Protein AF-A0A6S7L400-F1 (afdb_monomer_lite)

Structure (mmCIF, N/CA/C/O backbone):
data_AF-A0A6S7L400-F1
#
_entry.id   AF-A0A6S7L400-F1
#
loop_
_atom_site.group_PDB
_atom_site.id
_atom_site.type_symbol
_atom_site.label_atom_id
_atom_site.label_alt_id
_atom_site.label_comp_id
_atom_site.label_asym_id
_atom_site.label_entity_id
_atom_site.label_seq_id
_atom_site.pdbx_PDB_ins_code
_atom_site.Cartn_x
_atom_site.Cartn_y
_atom_site.Cartn_z
_atom_site.occupancy
_atom_site.B_iso_or_equiv
_atom_site.auth_seq_id
_atom_site.auth_comp_id
_atom_site.auth_asym_id
_atom_site.auth_atom_id
_atom_site.pdbx_PDB_model_num
ATOM 1 N N . MET A 1 1 ? -9.004 -0.271 1.580 1.00 72.56 1 MET A N 1
ATOM 2 C CA . MET A 1 1 ? -8.709 -1.435 2.448 1.00 72.56 1 MET A CA 1
ATOM 3 C C . MET A 1 1 ? -7.848 -2.482 1.757 1.00 72.56 1 MET A C 1
ATOM 5 O O . MET A 1 1 ? -6.752 -2.698 2.242 1.00 72.56 1 MET A O 1
ATOM 9 N N . VAL A 1 2 ? -8.253 -3.064 0.618 1.00 77.06 2 VAL A N 1
ATOM 10 C CA . VAL A 1 2 ? -7.437 -4.083 -0.091 1.00 77.06 2 VAL A CA 1
ATOM 11 C C . VAL A 1 2 ? -6.022 -3.586 -0.424 1.00 77.06 2 VAL A C 1
ATOM 13 O O . VAL A 1 2 ? -5.056 -4.255 -0.088 1.00 77.06 2 VAL A O 1
ATOM 16 N N . ARG A 1 3 ? -5.877 -2.371 -0.977 1.00 77.62 3 ARG A N 1
ATOM 17 C CA . ARG A 1 3 ? -4.554 -1.766 -1.253 1.00 77.62 3 ARG A CA 1
ATOM 18 C C . ARG A 1 3 ? -3.666 -1.650 -0.002 1.00 77.62 3 ARG A C 1
ATOM 20 O O . ARG A 1 3 ? -2.482 -1.949 -0.064 1.00 77.62 3 ARG A O 1
ATOM 27 N N . ILE A 1 4 ? -4.251 -1.268 1.136 1.00 79.31 4 ILE A N 1
ATOM 28 C CA . ILE A 1 4 ? -3.537 -1.148 2.421 1.00 79.31 4 ILE A CA 1
ATOM 29 C C . ILE A 1 4 ? -3.135 -2.533 2.935 1.00 79.31 4 ILE A C 1
ATOM 31 O O . ILE A 1 4 ? -2.018 -2.716 3.406 1.00 79.31 4 ILE A O 1
ATOM 35 N N . TRP A 1 5 ? -4.016 -3.527 2.802 1.00 84.69 5 TRP A N 1
ATOM 36 C CA . TRP A 1 5 ? -3.684 -4.901 3.158 1.00 84.69 5 TRP A CA 1
ATOM 37 C C . TRP A 1 5 ? -2.527 -5.453 2.317 1.00 84.69 5 TRP A C 1
ATOM 39 O O . TRP A 1 5 ? -1.600 -6.036 2.877 1.00 84.69 5 TRP A O 1
ATOM 49 N N . ILE A 1 6 ? -2.546 -5.230 0.999 1.00 80.94 6 ILE A N 1
ATOM 50 C CA . ILE A 1 6 ? -1.451 -5.616 0.097 1.00 80.94 6 ILE A CA 1
ATOM 51 C C . ILE A 1 6 ? -0.146 -4.947 0.540 1.00 80.94 6 ILE A C 1
ATOM 53 O O . ILE A 1 6 ? 0.878 -5.620 0.649 1.00 80.94 6 ILE A O 1
ATOM 57 N N . MET A 1 7 ? -0.186 -3.653 0.869 1.00 81.38 7 MET A N 1
ATOM 58 C CA . MET A 1 7 ? 0.972 -2.921 1.384 1.00 81.38 7 MET A CA 1
ATOM 59 C C . MET A 1 7 ? 1.506 -3.546 2.681 1.00 81.38 7 MET A C 1
ATOM 61 O O . MET A 1 7 ? 2.682 -3.885 2.759 1.00 81.38 7 MET A O 1
ATOM 65 N N . PHE A 1 8 ? 0.659 -3.769 3.687 1.00 84.38 8 PHE A N 1
ATOM 66 C CA . PHE A 1 8 ? 1.078 -4.383 4.953 1.00 84.38 8 PHE A CA 1
ATOM 67 C C . PHE A 1 8 ? 1.587 -5.812 4.789 1.00 84.38 8 PHE A C 1
ATOM 69 O O . PHE A 1 8 ? 2.529 -6.212 5.472 1.00 84.38 8 PHE A O 1
ATOM 76 N N . THR A 1 9 ? 1.013 -6.563 3.858 1.00 81.56 9 THR A N 1
ATOM 77 C CA . THR A 1 9 ? 1.471 -7.909 3.520 1.00 81.56 9 THR A CA 1
ATOM 78 C C . THR A 1 9 ? 2.852 -7.872 2.872 1.00 81.56 9 THR A C 1
ATOM 80 O O . THR A 1 9 ? 3.745 -8.591 3.323 1.00 81.56 9 THR A O 1
ATOM 83 N N . SER A 1 10 ? 3.059 -6.981 1.900 1.00 78.88 10 SER A N 1
ATOM 84 C CA . SER A 1 10 ? 4.339 -6.807 1.198 1.00 78.88 10 SER A CA 1
ATOM 85 C C . SER A 1 10 ? 5.444 -6.349 2.154 1.00 78.88 10 SER A C 1
ATOM 87 O O . SER A 1 10 ? 6.520 -6.941 2.211 1.00 78.88 10 SER A O 1
ATOM 89 N N . LEU A 1 11 ? 5.126 -5.388 3.027 1.00 79.00 11 LEU A N 1
ATOM 90 C CA . LEU A 1 11 ? 6.027 -4.890 4.069 1.00 79.00 11 LEU A CA 1
ATOM 91 C C . LEU A 1 11 ? 6.223 -5.879 5.236 1.00 79.00 11 LEU A C 1
ATOM 93 O O . LEU A 1 11 ? 6.998 -5.599 6.152 1.00 79.00 11 LEU A O 1
ATOM 97 N N . LYS A 1 12 ? 5.552 -7.041 5.225 1.00 79.06 12 LYS A N 1
ATOM 98 C CA . LYS A 1 12 ? 5.593 -8.071 6.281 1.00 79.06 12 LYS A CA 1
ATOM 99 C C . LYS A 1 12 ? 5.178 -7.531 7.668 1.00 79.06 12 LYS A C 1
ATOM 101 O O . LYS A 1 12 ? 5.708 -7.959 8.690 1.00 79.06 12 LYS A O 1
ATOM 106 N N . ARG A 1 13 ? 4.201 -6.616 7.718 1.00 80.62 13 ARG A N 1
ATOM 107 C CA . ARG A 1 13 ? 3.622 -6.038 8.947 1.00 80.62 13 ARG A CA 1
ATOM 108 C C . ARG A 1 13 ? 2.631 -7.013 9.600 1.00 80.62 13 ARG A C 1
ATOM 110 O O . ARG A 1 13 ? 1.429 -6.978 9.333 1.00 80.62 13 ARG A O 1
ATOM 117 N N . ARG A 1 14 ? 3.153 -7.910 10.440 1.00 75.88 14 ARG A N 1
ATOM 118 C CA . ARG A 1 14 ? 2.421 -9.058 11.015 1.00 75.88 14 ARG A CA 1
ATOM 119 C C . ARG A 1 14 ? 1.238 -8.681 11.910 1.00 75.88 14 ARG A C 1
ATOM 121 O O . ARG A 1 14 ? 0.233 -9.380 11.880 1.00 75.88 14 ARG A O 1
ATOM 128 N N . HIS A 1 15 ? 1.315 -7.569 12.638 1.00 73.44 15 HIS A N 1
ATOM 129 C CA . HIS A 1 15 ? 0.210 -7.134 13.504 1.00 73.44 15 HIS A CA 1
ATOM 130 C C . HIS A 1 15 ? -1.014 -6.652 12.707 1.00 73.44 15 HIS A C 1
ATOM 132 O O . HIS A 1 15 ? -2.146 -6.767 13.167 1.00 73.44 15 HIS A O 1
ATOM 138 N N . TYR A 1 16 ? -0.815 -6.176 11.473 1.00 78.50 16 TYR A N 1
ATOM 139 C CA . TYR A 1 16 ? -1.884 -5.554 10.687 1.00 78.50 16 TYR A CA 1
ATOM 140 C C . TYR A 1 16 ? -2.380 -6.407 9.515 1.00 78.50 16 TYR A C 1
ATOM 142 O O . TYR A 1 16 ? -3.505 -6.217 9.043 1.00 78.50 16 TYR A O 1
ATOM 150 N N . ASN A 1 17 ? -1.577 -7.357 9.025 1.00 76.62 17 ASN A N 1
ATOM 151 C CA . ASN A 1 17 ? -1.931 -8.143 7.842 1.00 76.62 17 ASN A CA 1
ATOM 152 C C . ASN A 1 17 ? -3.162 -9.049 8.069 1.00 76.62 17 ASN A C 1
ATOM 154 O O . ASN A 1 17 ? -3.978 -9.189 7.161 1.00 76.62 17 ASN A O 1
ATOM 158 N N . LYS A 1 18 ? -3.361 -9.594 9.277 1.00 84.88 18 LYS A N 1
ATOM 159 C CA . LYS A 1 18 ? -4.552 -10.387 9.639 1.00 84.88 18 LYS A CA 1
ATOM 160 C C . LYS A 1 18 ? -5.755 -9.488 9.935 1.00 84.88 18 LYS A C 1
ATOM 162 O O . LYS A 1 18 ? -6.839 -9.707 9.399 1.00 84.88 18 LYS A O 1
ATOM 167 N N . ALA A 1 19 ? -5.554 -8.438 10.737 1.00 81.62 19 ALA A N 1
ATOM 168 C CA . ALA A 1 19 ? -6.621 -7.541 11.183 1.00 81.62 19 ALA A CA 1
ATOM 169 C C . ALA A 1 19 ? -7.365 -6.883 10.009 1.00 81.62 19 ALA A C 1
ATOM 171 O O . ALA A 1 19 ? -8.597 -6.819 10.007 1.00 81.62 19 ALA A O 1
ATOM 172 N N . ILE A 1 20 ? -6.644 -6.451 8.965 1.00 83.75 20 ILE A N 1
ATOM 173 C CA . ILE A 1 20 ? -7.297 -5.870 7.786 1.00 83.75 20 ILE A CA 1
ATOM 174 C C . ILE A 1 20 ? -8.080 -6.921 6.989 1.00 83.75 20 ILE A C 1
ATOM 176 O O . ILE A 1 20 ? -9.157 -6.586 6.499 1.00 83.75 20 ILE A O 1
ATOM 180 N N . LEU A 1 21 ? -7.616 -8.172 6.875 1.00 85.31 21 LEU A N 1
ATOM 181 C CA . LEU A 1 21 ? -8.390 -9.227 6.199 1.00 85.31 21 LEU A CA 1
ATOM 182 C C . LEU A 1 21 ? -9.693 -9.522 6.924 1.00 85.31 21 LEU A C 1
ATOM 184 O O . LEU A 1 21 ? -10.745 -9.562 6.288 1.00 85.31 21 LEU A O 1
ATOM 188 N N . VAL A 1 22 ? -9.636 -9.664 8.249 1.00 85.94 22 VAL A N 1
ATOM 189 C CA . VAL A 1 22 ? -10.833 -9.848 9.077 1.00 85.94 22 VAL A CA 1
ATOM 190 C C . VAL A 1 22 ? -11.783 -8.669 8.877 1.00 85.94 22 VAL A C 1
ATOM 192 O O . VAL A 1 22 ? -12.961 -8.871 8.595 1.00 85.94 22 VAL A O 1
ATOM 195 N N . ARG A 1 23 ? -11.270 -7.432 8.898 1.00 84.06 23 ARG A N 1
ATOM 196 C CA . ARG A 1 23 ? -12.081 -6.233 8.651 1.00 84.06 23 ARG A CA 1
ATOM 197 C C . ARG A 1 23 ? -12.697 -6.211 7.251 1.00 84.06 23 ARG A C 1
ATOM 199 O O . ARG A 1 23 ? -13.863 -5.855 7.120 1.00 84.06 23 ARG A O 1
ATOM 206 N N . ILE A 1 24 ? -11.953 -6.580 6.208 1.00 85.62 24 ILE A N 1
ATOM 207 C CA . ILE A 1 24 ? -12.479 -6.680 4.837 1.00 85.62 24 ILE A CA 1
ATOM 208 C C . ILE A 1 24 ? -13.593 -7.731 4.778 1.00 85.62 24 ILE A C 1
ATOM 210 O O . ILE A 1 24 ? -14.652 -7.450 4.219 1.00 85.62 24 ILE A O 1
ATOM 214 N N . SER A 1 25 ? -13.382 -8.897 5.393 1.00 87.75 25 SER A N 1
ATOM 215 C CA . SER A 1 25 ? -14.374 -9.972 5.475 1.00 87.75 25 SER A CA 1
ATOM 216 C C . SER A 1 25 ? -15.655 -9.508 6.177 1.00 87.75 25 SER A C 1
ATOM 218 O O . SER A 1 25 ? -16.742 -9.618 5.610 1.00 87.75 25 SER A O 1
ATOM 220 N N . MET A 1 26 ? -15.534 -8.878 7.352 1.00 86.69 26 MET A N 1
ATOM 221 C CA . MET A 1 26 ? -16.669 -8.323 8.099 1.00 86.69 26 MET A CA 1
ATOM 222 C C . MET A 1 26 ? -17.419 -7.257 7.301 1.00 86.69 26 MET A C 1
ATOM 224 O O . MET A 1 26 ? -18.643 -7.290 7.233 1.00 86.69 26 MET A O 1
ATOM 228 N N . ILE A 1 27 ? -16.701 -6.337 6.649 1.00 86.00 27 ILE A N 1
ATOM 229 C CA . ILE A 1 27 ? -17.316 -5.303 5.810 1.00 86.00 27 ILE A CA 1
ATOM 230 C C . ILE A 1 27 ? -18.085 -5.933 4.643 1.00 86.00 27 ILE A C 1
ATOM 232 O O . ILE A 1 27 ? -19.206 -5.510 4.366 1.00 86.00 27 ILE A O 1
ATOM 236 N N . SER A 1 28 ? -17.522 -6.940 3.968 1.00 88.38 28 SER A N 1
ATOM 237 C CA . SER A 1 28 ? -18.222 -7.677 2.905 1.00 88.38 28 SER A CA 1
ATOM 238 C C . SER A 1 28 ? -19.465 -8.396 3.428 1.00 88.38 28 SER A C 1
ATOM 240 O O . SER A 1 28 ? -20.523 -8.341 2.798 1.00 88.38 28 SER A O 1
ATOM 242 N N . HIS A 1 29 ? -19.366 -9.029 4.596 1.00 89.50 29 HIS A N 1
ATOM 243 C CA . HIS A 1 29 ? -20.494 -9.681 5.247 1.00 89.50 29 HIS A CA 1
ATOM 244 C C . HIS A 1 29 ? -21.602 -8.676 5.586 1.00 89.50 29 HIS A C 1
ATOM 246 O O . HIS A 1 29 ? -22.748 -8.877 5.206 1.00 89.50 29 HIS A O 1
ATOM 252 N N . TRP A 1 30 ? -21.276 -7.541 6.205 1.00 90.06 30 TRP A N 1
ATOM 253 C CA . TRP A 1 30 ? -22.260 -6.497 6.498 1.00 90.06 30 TRP A CA 1
ATOM 254 C C . TRP A 1 30 ? -22.866 -5.896 5.241 1.00 90.06 30 TRP A C 1
ATOM 256 O O . TRP A 1 30 ? -24.070 -5.692 5.185 1.00 90.06 30 TRP A O 1
ATOM 266 N N . LYS A 1 31 ? -22.067 -5.661 4.200 1.00 90.44 31 LYS A N 1
ATOM 267 C CA . LYS A 1 31 ? -22.581 -5.138 2.934 1.00 90.44 31 LYS A CA 1
ATOM 268 C C . LYS A 1 31 ? -23.625 -6.067 2.302 1.00 90.44 31 LYS A C 1
ATOM 270 O O . LYS A 1 31 ? -24.544 -5.577 1.657 1.00 90.44 31 LYS A O 1
ATOM 275 N N . THR A 1 32 ? -23.471 -7.381 2.465 1.00 92.31 32 THR A N 1
ATOM 276 C CA . THR A 1 32 ? -24.356 -8.387 1.854 1.00 92.31 32 THR A CA 1
ATOM 277 C C . THR A 1 32 ? -25.534 -8.772 2.745 1.00 92.31 32 THR A C 1
ATOM 279 O O . THR A 1 32 ? -26.641 -8.909 2.242 1.00 92.31 32 THR A O 1
ATOM 282 N N . GLN A 1 33 ? -25.315 -8.918 4.052 1.00 93.19 33 GLN A N 1
ATOM 283 C CA . GLN A 1 33 ? -26.312 -9.423 5.003 1.00 93.19 33 GLN A CA 1
ATOM 284 C C . GLN A 1 33 ? -26.998 -8.314 5.817 1.00 93.19 33 GLN A C 1
ATOM 286 O O . GLN A 1 33 ? -28.112 -8.500 6.290 1.00 93.19 33 GLN A O 1
ATOM 291 N N . PHE A 1 34 ? -26.354 -7.152 5.980 1.00 91.88 34 PHE A N 1
ATOM 292 C CA . PHE A 1 34 ? -26.818 -6.046 6.833 1.00 91.88 34 PHE A CA 1
ATOM 293 C C . PHE A 1 34 ? -26.602 -4.668 6.166 1.00 91.88 34 PHE A C 1
ATOM 295 O O . PHE A 1 34 ? -25.867 -3.822 6.696 1.00 91.88 34 PHE A O 1
ATOM 302 N N . PRO A 1 35 ? -27.212 -4.414 4.992 1.00 91.19 35 PRO A N 1
ATOM 303 C CA . PRO A 1 35 ? -26.920 -3.234 4.174 1.00 91.19 35 PRO A CA 1
ATOM 304 C C . PRO A 1 35 ? -27.204 -1.904 4.890 1.00 91.19 35 PRO A C 1
ATOM 306 O O . PRO A 1 35 ? -26.468 -0.936 4.698 1.00 91.19 35 PRO A O 1
ATOM 309 N N . GLU A 1 36 ? -28.216 -1.854 5.759 1.00 89.12 36 GLU A N 1
ATOM 310 C CA . GLU A 1 36 ? -28.542 -0.668 6.563 1.00 89.12 36 GLU A CA 1
ATOM 311 C C . GLU A 1 36 ? -27.408 -0.304 7.530 1.00 89.12 36 GLU A C 1
ATOM 313 O O . GLU A 1 36 ? -26.937 0.835 7.545 1.00 89.12 36 GLU A O 1
ATOM 318 N N . MET A 1 37 ? -26.900 -1.287 8.280 1.00 82.56 37 MET A N 1
ATOM 319 C CA . MET A 1 37 ? -25.768 -1.096 9.189 1.00 82.56 37 MET A CA 1
ATOM 320 C C . MET A 1 37 ? -24.497 -0.720 8.424 1.00 82.56 37 MET A C 1
ATOM 322 O O . MET A 1 37 ? -23.760 0.167 8.854 1.00 82.56 37 MET A O 1
ATOM 326 N N . TYR A 1 38 ? -24.245 -1.353 7.275 1.00 87.88 38 TYR A N 1
ATOM 327 C CA . TYR A 1 38 ? -23.115 -1.003 6.416 1.00 87.88 38 TYR A CA 1
ATOM 328 C C . TYR A 1 38 ? -23.175 0.462 5.959 1.00 87.88 38 TYR A C 1
ATOM 330 O O . TYR A 1 38 ? -22.171 1.171 6.048 1.00 87.88 38 TYR A O 1
ATOM 338 N N . ASN A 1 39 ? -24.342 0.933 5.510 1.00 87.69 39 ASN A N 1
ATOM 339 C CA . ASN A 1 39 ? -24.526 2.317 5.076 1.00 87.69 39 ASN A CA 1
ATOM 340 C C . ASN A 1 39 ? -24.335 3.308 6.227 1.00 87.69 39 ASN A C 1
ATOM 342 O O . ASN A 1 39 ? -23.694 4.343 6.040 1.00 87.69 39 ASN A O 1
ATOM 346 N N . LEU A 1 40 ? -24.818 2.963 7.422 1.00 84.62 40 LEU A N 1
ATOM 347 C CA . LEU A 1 40 ? -24.623 3.771 8.618 1.00 84.62 40 LEU A CA 1
ATOM 348 C C . LEU A 1 40 ? -23.133 3.854 8.982 1.00 84.62 40 LEU A C 1
ATOM 350 O O . LEU A 1 40 ? -22.578 4.947 9.048 1.00 84.62 40 LEU A O 1
ATOM 354 N N . LEU A 1 41 ? -22.438 2.720 9.106 1.00 79.31 41 LEU A N 1
ATOM 355 C CA . LEU A 1 41 ? -20.997 2.697 9.386 1.00 79.31 41 LEU A CA 1
ATOM 356 C C . LEU A 1 41 ? -20.192 3.471 8.339 1.00 79.31 41 LEU A C 1
ATOM 358 O O . LEU A 1 41 ? -19.287 4.219 8.695 1.00 79.31 41 LEU A O 1
ATOM 362 N N . LYS A 1 42 ? -20.534 3.335 7.053 1.00 82.50 42 LYS A N 1
ATOM 363 C CA . LYS A 1 42 ? -19.888 4.074 5.962 1.00 82.50 42 LYS A CA 1
ATOM 364 C C . LYS A 1 42 ? -20.069 5.589 6.106 1.00 82.50 42 LYS A C 1
ATOM 366 O O . LYS A 1 42 ? -19.110 6.318 5.872 1.00 82.50 42 LYS A O 1
ATOM 371 N N . ALA A 1 43 ? -21.261 6.053 6.483 1.00 81.69 43 ALA A N 1
ATOM 372 C CA . ALA A 1 43 ? -21.549 7.477 6.662 1.00 81.69 43 ALA A CA 1
ATOM 373 C C . ALA A 1 43 ? -20.778 8.0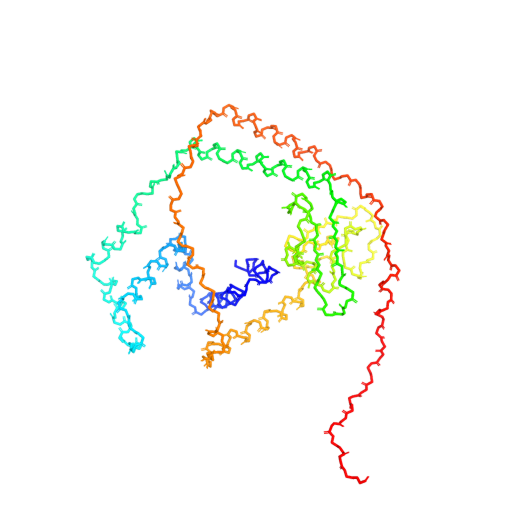91 7.843 1.00 81.69 43 ALA A C 1
ATOM 375 O O . ALA A 1 43 ? -20.378 9.251 7.782 1.00 81.69 43 ALA A O 1
ATOM 376 N N . TRP A 1 44 ? -20.527 7.304 8.891 1.00 74.94 44 TRP A N 1
ATOM 377 C CA . TRP A 1 44 ? -19.916 7.785 10.134 1.00 74.94 44 TRP A CA 1
ATOM 378 C C . TRP A 1 44 ? -18.432 7.426 10.295 1.00 74.94 44 TRP A C 1
ATOM 380 O O . TRP A 1 44 ? -17.808 7.855 11.263 1.00 74.94 44 TRP A O 1
ATOM 390 N N . ILE A 1 45 ? -17.829 6.697 9.346 1.00 68.50 45 ILE A N 1
ATOM 391 C CA . ILE A 1 45 ? -16.441 6.211 9.457 1.00 68.50 45 ILE A CA 1
ATOM 392 C C . ILE A 1 45 ? -15.407 7.340 9.576 1.00 68.50 45 ILE A C 1
ATOM 394 O O . ILE A 1 45 ? -14.357 7.141 10.172 1.00 68.50 45 ILE A O 1
ATOM 398 N N . ILE A 1 46 ? -15.716 8.529 9.044 1.00 58.69 46 ILE A N 1
ATOM 399 C CA . ILE A 1 46 ? -14.864 9.728 9.133 1.00 58.69 46 ILE A CA 1
ATOM 400 C C . ILE A 1 46 ? -14.748 10.237 10.577 1.00 58.69 46 ILE A C 1
ATOM 402 O O . ILE A 1 46 ? -13.743 10.848 10.923 1.00 58.69 46 ILE A O 1
ATOM 406 N N . LEU A 1 47 ? -15.744 9.967 11.427 1.00 57.25 47 LEU A N 1
ATOM 407 C CA . LEU A 1 47 ? -15.703 10.309 12.853 1.00 57.25 47 LEU A CA 1
ATOM 408 C C . LEU A 1 47 ? -14.994 9.244 13.703 1.00 57.25 47 LEU A C 1
ATOM 410 O O . LEU A 1 47 ? -14.860 9.420 14.908 1.00 57.25 47 LEU A O 1
ATOM 414 N N . SER A 1 48 ? -14.608 8.117 13.099 1.00 54.66 48 SER A N 1
ATOM 415 C CA . SER A 1 48 ? -13.884 7.027 13.755 1.00 54.66 48 SER A CA 1
ATOM 416 C C . SER A 1 48 ? -12.399 7.103 13.390 1.00 54.66 48 SER A C 1
ATOM 418 O O . SER A 1 48 ? -11.890 6.237 12.675 1.00 54.66 48 SER A O 1
ATOM 420 N N . ASP A 1 49 ? -11.708 8.160 13.821 1.00 57.88 49 ASP A N 1
ATOM 421 C CA . ASP A 1 49 ? -10.245 8.164 13.863 1.00 57.88 49 ASP A CA 1
ATOM 422 C C . ASP A 1 49 ? -9.732 7.273 15.008 1.00 57.88 49 ASP A C 1
ATOM 424 O O . ASP A 1 49 ? -10.487 6.787 15.855 1.00 57.88 49 ASP A O 1
ATOM 428 N N . GLU A 1 50 ? -8.432 6.983 14.987 1.00 58.06 50 GLU A N 1
ATOM 429 C CA . GLU A 1 50 ? -7.794 6.060 15.933 1.00 58.06 50 GLU A CA 1
ATOM 430 C C . GLU A 1 50 ? -7.938 6.548 17.379 1.00 58.06 50 GLU A C 1
ATOM 432 O O . GLU A 1 50 ? -8.155 5.752 18.288 1.00 58.06 50 GLU A O 1
ATOM 437 N N . HIS A 1 51 ? -7.940 7.868 17.576 1.00 62.03 51 HIS A N 1
ATOM 438 C CA . HIS A 1 51 ? -7.995 8.486 18.892 1.00 62.03 51 HIS A CA 1
ATOM 439 C C . HIS A 1 51 ? -9.343 8.263 19.618 1.00 62.03 51 HIS A C 1
ATOM 441 O O . HIS A 1 51 ? -9.328 7.759 20.744 1.00 62.03 51 HIS A O 1
ATOM 447 N N . PRO A 1 52 ? -10.525 8.489 19.001 1.00 60.03 52 PRO A N 1
ATOM 448 C CA . PRO A 1 52 ? -11.809 8.078 19.558 1.00 60.03 52 PRO A CA 1
ATOM 449 C C . PRO A 1 52 ? -11.929 6.608 19.911 1.00 60.03 52 PRO A C 1
ATOM 451 O O . PRO A 1 52 ? -12.500 6.265 20.950 1.00 60.03 52 PRO A O 1
ATOM 454 N N . VAL A 1 53 ? -11.398 5.741 19.050 1.00 63.38 53 VAL A N 1
ATOM 455 C CA . VAL A 1 53 ? -11.462 4.293 19.242 1.00 63.38 53 VAL A CA 1
ATOM 456 C C . VAL A 1 53 ? -10.565 3.869 20.402 1.00 63.38 53 VAL A C 1
ATOM 458 O O . VAL A 1 53 ? -11.049 3.171 21.293 1.00 63.38 53 VAL A O 1
ATOM 461 N N . GLU A 1 54 ? -9.314 4.333 20.461 1.00 64.44 54 GLU A N 1
ATOM 462 C CA . GLU A 1 54 ? -8.399 3.944 21.539 1.00 64.44 54 GLU A CA 1
ATOM 463 C C . GLU A 1 54 ? -8.790 4.519 22.896 1.00 64.44 54 GLU A C 1
ATOM 465 O O . GLU A 1 54 ? -8.798 3.814 23.905 1.00 64.44 54 GLU A O 1
ATOM 470 N N . SER A 1 55 ? -9.222 5.775 22.957 1.00 64.00 55 SER A N 1
ATOM 471 C CA . SER A 1 55 ? -9.727 6.309 24.221 1.00 64.00 55 SER A CA 1
ATOM 472 C C . SER A 1 55 ? -11.048 5.637 24.630 1.00 64.00 55 SER A C 1
ATOM 474 O O . SER A 1 55 ? -11.270 5.427 25.823 1.00 64.00 55 SER A O 1
ATOM 476 N N . THR A 1 56 ? -11.890 5.187 23.687 1.00 69.12 56 THR A N 1
ATOM 477 C CA . THR A 1 56 ? -13.046 4.325 24.009 1.00 69.12 56 THR A CA 1
ATOM 478 C C . THR A 1 56 ? -12.600 2.981 24.587 1.00 69.12 56 THR A C 1
ATOM 480 O O . THR A 1 56 ? -13.110 2.567 25.631 1.00 69.12 56 THR A O 1
ATOM 483 N N . HIS A 1 57 ? -11.633 2.313 23.955 1.00 72.44 57 HIS A N 1
ATOM 484 C CA . HIS A 1 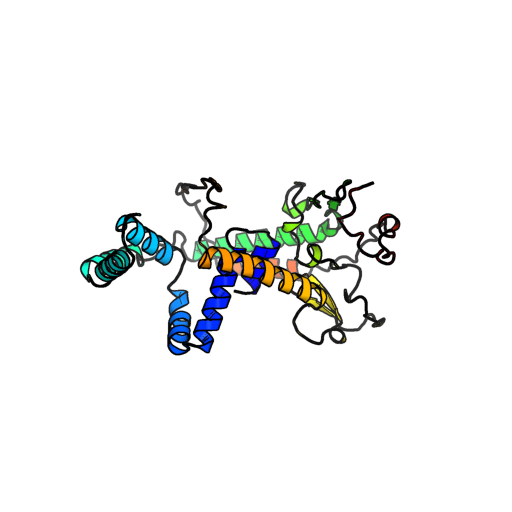57 ? -11.052 1.069 24.458 1.00 72.44 57 HIS A CA 1
ATOM 485 C C . HIS A 1 57 ? -10.442 1.254 25.849 1.00 72.44 57 HIS A C 1
ATOM 487 O O . HIS A 1 57 ? -10.689 0.432 26.725 1.00 72.44 57 HIS A O 1
ATOM 493 N N . SER A 1 58 ? -9.730 2.354 26.084 1.00 75.25 58 SER A N 1
ATOM 494 C CA . SER A 1 58 ? -9.120 2.700 27.370 1.00 75.25 58 SER A CA 1
ATOM 495 C C . SER A 1 58 ? -10.164 2.912 28.468 1.00 75.25 58 SER A C 1
ATOM 497 O O . SER A 1 58 ? -10.028 2.359 29.559 1.00 75.25 58 SER A O 1
ATOM 499 N N . ILE A 1 59 ? -11.255 3.635 28.182 1.00 73.50 59 ILE A N 1
ATOM 500 C CA . ILE A 1 59 ? -12.366 3.830 29.130 1.00 73.50 59 ILE A CA 1
ATOM 501 C C . ILE A 1 59 ? -13.032 2.495 29.476 1.00 73.50 59 ILE A C 1
ATOM 503 O O . ILE A 1 59 ? -13.342 2.246 30.644 1.00 73.50 59 ILE A O 1
ATOM 507 N N . ILE A 1 60 ? -13.259 1.638 28.475 1.00 79.69 60 ILE A N 1
ATOM 508 C CA . ILE A 1 60 ? -13.829 0.305 28.693 1.00 79.69 60 ILE A CA 1
ATOM 509 C C . ILE A 1 60 ? -12.863 -0.518 29.548 1.00 79.69 60 ILE A C 1
ATOM 511 O O . ILE A 1 60 ? -13.264 -1.000 30.604 1.00 79.69 60 ILE A O 1
ATOM 515 N N . ARG A 1 61 ? -11.586 -0.600 29.157 1.00 79.94 61 ARG A N 1
ATOM 516 C CA . ARG A 1 61 ? -10.548 -1.379 29.842 1.00 79.94 61 ARG A CA 1
ATOM 517 C C . ARG A 1 61 ? -10.394 -0.953 31.303 1.00 79.94 61 ARG A C 1
ATOM 519 O O . ARG A 1 61 ? -10.376 -1.817 32.169 1.00 79.94 61 ARG A O 1
ATOM 526 N N . ALA A 1 62 ? -10.407 0.350 31.591 1.00 80.12 62 ALA A N 1
ATOM 527 C CA . ALA A 1 62 ? -10.336 0.892 32.951 1.00 80.12 62 ALA A CA 1
ATOM 528 C C . ALA A 1 62 ? -11.540 0.517 33.840 1.00 80.12 62 ALA A C 1
ATOM 530 O O . ALA A 1 62 ? -11.435 0.532 35.065 1.00 80.12 62 ALA A O 1
ATOM 531 N N . GLN A 1 63 ? -12.696 0.195 33.249 1.00 79.69 63 GLN A N 1
ATOM 532 C CA . GLN A 1 63 ? -13.922 -0.156 33.984 1.00 79.69 63 GLN A CA 1
ATOM 533 C C . GLN A 1 63 ? -14.237 -1.659 33.961 1.00 79.69 63 GLN A C 1
ATOM 535 O O . GLN A 1 63 ? -15.157 -2.122 34.649 1.00 79.69 63 GLN A O 1
ATOM 540 N N . THR A 1 64 ? -13.463 -2.435 33.207 1.00 84.56 64 THR A N 1
ATOM 541 C CA . THR A 1 64 ? -13.603 -3.887 33.087 1.00 84.56 64 THR A CA 1
ATOM 542 C C . THR A 1 64 ? -12.459 -4.619 33.779 1.00 84.56 64 THR A C 1
ATOM 544 O O . THR A 1 64 ? -11.360 -4.095 33.917 1.00 84.56 64 THR A O 1
ATOM 547 N N . ARG A 1 65 ? -12.714 -5.840 34.240 1.00 83.62 65 ARG A N 1
ATOM 548 C CA . ARG A 1 65 ? -11.717 -6.734 34.838 1.00 83.62 65 ARG A CA 1
ATOM 549 C C . ARG A 1 65 ? -11.619 -7.999 34.001 1.00 83.62 65 ARG A C 1
ATOM 551 O O . ARG A 1 65 ? -12.605 -8.411 33.401 1.00 83.62 65 ARG A O 1
ATOM 558 N N . HIS A 1 66 ? -10.466 -8.664 34.038 1.00 81.06 66 HIS A N 1
ATOM 559 C CA . HIS A 1 66 ? -10.271 -9.945 33.346 1.00 81.06 66 HIS A CA 1
ATOM 560 C C . HIS A 1 66 ? -11.273 -11.035 33.766 1.00 81.06 66 HIS A C 1
ATOM 562 O O . HIS A 1 66 ? -11.514 -11.964 33.006 1.00 81.06 66 HIS A O 1
ATOM 568 N N . SER A 1 67 ? -11.872 -10.915 34.954 1.00 88.44 67 SER A N 1
ATOM 569 C CA . SER A 1 67 ? -12.889 -11.832 35.474 1.00 88.44 67 SER A CA 1
ATOM 570 C C . SER A 1 67 ? -14.333 -11.471 35.100 1.00 88.44 67 SER A C 1
ATOM 572 O O . SER A 1 67 ? -15.252 -12.179 35.510 1.00 88.44 67 SER A O 1
ATOM 574 N N . ASP A 1 68 ? -14.568 -10.377 34.367 1.00 86.38 68 ASP A N 1
ATOM 575 C CA . ASP A 1 68 ? -15.921 -9.993 33.964 1.00 86.38 68 ASP A CA 1
ATOM 576 C C . ASP A 1 68 ? -16.490 -10.975 32.929 1.00 86.38 68 ASP A C 1
ATOM 578 O O . ASP A 1 68 ? -15.879 -11.276 31.905 1.00 86.38 68 ASP A O 1
ATOM 582 N N . THR A 1 69 ? -17.720 -11.426 33.158 1.00 89.50 69 THR A N 1
ATOM 583 C CA . THR A 1 69 ? -18.479 -12.221 32.185 1.00 89.50 69 THR A CA 1
ATOM 584 C C . THR A 1 69 ? -18.963 -11.360 31.014 1.00 89.50 69 THR A C 1
ATOM 586 O O . THR A 1 69 ? -19.145 -10.146 31.143 1.00 89.50 69 THR A O 1
ATOM 589 N N . ALA A 1 70 ? -19.281 -11.984 29.875 1.00 81.69 70 ALA A N 1
ATOM 590 C CA . ALA A 1 70 ? -19.796 -11.279 28.695 1.00 81.69 70 ALA A CA 1
ATOM 591 C C . ALA A 1 70 ? -21.028 -10.398 28.996 1.00 81.69 70 ALA A C 1
ATOM 593 O O . ALA A 1 70 ? -21.114 -9.261 28.531 1.00 81.69 70 ALA A O 1
ATOM 594 N N . ALA A 1 71 ? -21.957 -10.875 29.832 1.00 86.69 71 ALA A N 1
ATOM 595 C CA . ALA A 1 71 ? -23.130 -10.100 30.240 1.00 86.69 71 ALA A CA 1
ATOM 596 C C . ALA A 1 71 ? -22.755 -8.871 31.091 1.00 86.69 71 ALA A C 1
ATOM 598 O O . ALA A 1 71 ? -23.327 -7.792 30.922 1.00 86.69 71 ALA A O 1
ATOM 599 N N . GLN A 1 72 ? -21.763 -9.010 31.977 1.00 86.75 72 GLN A N 1
ATOM 600 C CA . GLN A 1 72 ? -21.249 -7.900 32.783 1.00 86.75 72 GLN A CA 1
ATOM 601 C C . GLN A 1 72 ? -20.536 -6.860 31.916 1.00 86.75 72 GLN A C 1
ATOM 603 O O . GLN A 1 72 ? -20.779 -5.668 32.102 1.00 86.75 72 GLN A O 1
ATOM 608 N N . LEU A 1 73 ? -19.737 -7.287 30.932 1.00 85.12 73 LEU A N 1
ATOM 609 C CA . LEU A 1 73 ? -19.104 -6.391 29.958 1.00 85.12 73 LEU A CA 1
ATOM 610 C C . LEU A 1 73 ? -20.153 -5.573 29.194 1.00 85.12 73 LEU A C 1
ATOM 612 O O . LEU A 1 73 ? -20.078 -4.345 29.170 1.00 85.12 73 LEU A O 1
ATOM 616 N N . VAL A 1 74 ? -21.183 -6.231 28.648 1.00 82.44 74 VAL A N 1
ATOM 617 C CA . VAL A 1 74 ? -22.276 -5.558 27.923 1.00 82.44 74 VAL A CA 1
ATOM 618 C C . VAL A 1 74 ? -22.982 -4.529 28.809 1.00 82.44 74 VAL A C 1
ATOM 620 O O . VAL A 1 74 ? -23.229 -3.405 28.370 1.00 82.44 74 VAL A O 1
ATOM 623 N N . ASN A 1 75 ? -23.284 -4.875 30.062 1.00 85.56 75 ASN A N 1
ATOM 624 C CA . ASN A 1 75 ? -23.956 -3.959 30.984 1.00 85.56 75 ASN A CA 1
ATOM 625 C C . ASN A 1 75 ? -23.072 -2.767 31.375 1.00 85.56 75 ASN A C 1
ATOM 627 O O . ASN A 1 75 ? -23.557 -1.634 31.408 1.00 85.56 75 ASN A O 1
ATOM 631 N N . LYS A 1 76 ? -21.774 -2.989 31.609 1.00 85.50 76 LYS A N 1
ATOM 632 C CA . LYS A 1 76 ? -20.812 -1.918 31.905 1.00 85.50 76 LYS A CA 1
ATOM 633 C C . LYS A 1 76 ? -20.684 -0.950 30.735 1.00 85.50 76 LYS A C 1
ATOM 635 O O . LYS A 1 76 ? -20.853 0.252 30.938 1.00 85.50 76 LYS A O 1
ATOM 640 N N . VAL A 1 77 ? -20.504 -1.464 29.518 1.00 82.25 77 VAL A N 1
ATOM 641 C CA . VAL A 1 77 ? -20.451 -0.659 28.288 1.00 82.25 77 VAL A CA 1
ATOM 642 C C . VAL A 1 77 ? -21.737 0.153 28.120 1.00 82.25 77 VAL A C 1
ATOM 644 O O . VAL A 1 77 ? -21.678 1.375 27.991 1.00 82.25 77 VAL A O 1
ATOM 647 N N . LYS A 1 78 ? -22.913 -0.480 28.228 1.00 82.81 78 LYS A N 1
ATOM 648 C CA . LYS A 1 78 ? -24.201 0.233 28.173 1.00 82.81 78 LYS A CA 1
ATOM 649 C C . LYS A 1 78 ? -24.283 1.345 29.222 1.00 82.81 78 LYS A C 1
ATOM 651 O O . LYS A 1 78 ? -24.684 2.454 28.893 1.00 82.81 78 LYS A O 1
ATOM 656 N N . SER A 1 79 ? -23.852 1.099 30.460 1.00 80.56 79 SER A N 1
ATOM 657 C CA . SER A 1 79 ? -23.892 2.110 31.528 1.00 80.56 79 SER A CA 1
ATOM 658 C C . SER A 1 79 ? -23.006 3.335 31.250 1.00 80.56 79 SER A C 1
ATOM 660 O O . SER A 1 79 ? -23.366 4.455 31.621 1.00 80.56 79 SER A O 1
ATOM 662 N N . ILE A 1 80 ? -21.867 3.141 30.574 1.00 73.00 80 ILE A N 1
ATOM 663 C CA . ILE A 1 80 ? -20.947 4.217 30.180 1.00 73.00 80 ILE A CA 1
ATOM 664 C C . ILE A 1 80 ? -21.625 5.113 29.146 1.00 73.00 80 ILE A C 1
ATOM 666 O O . ILE A 1 80 ? -21.645 6.333 29.306 1.00 73.00 80 ILE A O 1
ATOM 670 N N . PHE A 1 81 ? -22.235 4.504 28.129 1.00 71.94 81 PHE A N 1
ATOM 671 C CA . PHE A 1 81 ? -22.804 5.230 26.998 1.00 71.94 81 PHE A CA 1
ATOM 672 C C . PHE A 1 81 ? -24.246 5.698 27.207 1.00 71.94 81 PHE A C 1
ATOM 674 O O . PHE A 1 81 ? -24.702 6.544 26.453 1.00 71.94 81 PHE A O 1
ATOM 681 N N . VAL A 1 82 ? -24.972 5.225 28.222 1.00 75.06 82 VAL A N 1
ATOM 682 C CA . VAL A 1 82 ? -26.332 5.712 28.539 1.00 75.06 82 VAL A CA 1
ATOM 683 C C . VAL A 1 82 ? -26.306 6.951 29.447 1.00 75.06 82 VAL A C 1
ATOM 685 O O . VAL A 1 82 ? -27.215 7.779 29.401 1.00 75.06 82 VAL A O 1
ATOM 688 N N . SER A 1 83 ? -25.260 7.134 30.258 1.00 72.88 83 SER A N 1
ATOM 689 C CA . SER A 1 83 ? -25.167 8.281 31.168 1.00 72.88 83 SER A CA 1
ATOM 690 C C . SER A 1 83 ? -24.838 9.579 30.419 1.00 72.88 83 SER A C 1
ATOM 692 O O . SER A 1 83 ? -23.730 9.745 29.912 1.00 72.88 83 SER A O 1
ATOM 694 N N . LYS A 1 84 ? -25.769 10.547 30.415 1.00 62.50 84 LYS A N 1
ATOM 695 C CA . LYS A 1 84 ? -25.564 11.887 29.821 1.00 62.50 84 LYS A CA 1
ATOM 696 C C . LYS A 1 84 ? -24.348 12.618 30.407 1.00 62.50 84 LYS A C 1
ATOM 698 O O . LYS A 1 84 ? -23.620 13.274 29.670 1.00 62.50 84 LYS A O 1
ATOM 703 N N . THR A 1 85 ? -24.091 12.469 31.707 1.00 66.00 85 THR A N 1
ATOM 704 C CA . THR A 1 85 ? -22.938 13.083 32.387 1.00 66.00 85 THR A CA 1
ATOM 705 C C . THR A 1 85 ? -21.617 12.446 31.949 1.00 66.00 85 THR A C 1
ATOM 707 O O . THR A 1 85 ? -20.653 13.157 31.672 1.00 66.00 85 THR A O 1
ATOM 710 N N . LYS A 1 86 ? -21.575 11.111 31.804 1.00 63.94 86 LYS A N 1
ATOM 711 C CA . LYS A 1 86 ? -20.399 10.413 31.256 1.00 63.94 86 LYS A CA 1
ATOM 712 C C . LYS A 1 86 ? -20.201 10.715 29.767 1.00 63.94 86 LYS A C 1
ATOM 714 O O . LYS A 1 86 ? -19.064 10.889 29.345 1.00 63.94 86 LYS A O 1
ATOM 719 N N . GLN A 1 87 ? -21.279 10.872 28.992 1.00 63.62 87 GLN A N 1
ATOM 720 C CA . GLN A 1 87 ? -21.212 11.318 27.596 1.00 63.62 87 GLN A CA 1
ATOM 721 C C . GLN A 1 87 ? -20.699 12.757 27.444 1.00 63.62 87 GLN A C 1
ATOM 723 O O . GLN A 1 87 ? -20.005 13.042 26.475 1.00 63.62 87 GLN A O 1
ATOM 728 N N . ALA A 1 88 ? -21.041 13.676 28.350 1.00 64.88 88 ALA A N 1
ATOM 729 C CA . ALA A 1 88 ? -20.519 15.043 28.306 1.00 64.88 88 ALA A CA 1
ATOM 730 C C . ALA A 1 88 ? -19.000 15.055 28.524 1.00 64.88 88 ALA A C 1
ATOM 732 O O . ALA A 1 88 ? -18.274 15.702 27.776 1.00 64.88 88 ALA A O 1
ATOM 733 N N . ASN A 1 89 ? -18.524 14.261 29.487 1.00 63.78 89 ASN A N 1
ATOM 734 C CA . ASN A 1 89 ? -17.099 14.080 29.749 1.00 63.78 89 ASN A CA 1
ATOM 735 C C . ASN A 1 89 ? -16.390 13.389 28.570 1.00 63.78 89 ASN A C 1
ATOM 737 O O . ASN A 1 89 ? -15.323 13.819 28.152 1.00 63.78 89 ASN A O 1
ATOM 741 N N . PHE A 1 90 ? -17.028 12.383 27.960 1.00 63.47 90 PHE A N 1
ATOM 742 C CA . PHE A 1 90 ? -16.598 11.796 26.689 1.00 63.47 90 PHE A CA 1
ATOM 743 C C . PHE A 1 90 ? -16.445 12.908 25.635 1.00 63.47 90 PHE A C 1
ATOM 745 O O . PHE A 1 90 ? -15.332 13.211 25.230 1.00 63.47 90 PHE A O 1
ATOM 752 N N . ARG A 1 91 ? -17.517 13.616 25.261 1.00 64.31 91 ARG A N 1
ATOM 753 C CA . ARG A 1 91 ? -17.479 14.678 24.236 1.00 64.31 91 ARG A CA 1
ATOM 754 C C . ARG A 1 91 ? -16.397 15.727 24.494 1.00 64.31 91 ARG A C 1
ATOM 756 O O . ARG A 1 91 ? -15.692 16.069 23.562 1.00 64.31 91 ARG A O 1
ATOM 763 N N . LEU A 1 92 ? -16.209 16.187 25.729 1.00 63.62 92 LEU A N 1
ATOM 764 C CA . LEU A 1 92 ? -15.153 17.155 26.054 1.00 63.62 92 LEU A CA 1
ATOM 765 C C . LEU A 1 92 ? -13.735 16.615 25.796 1.00 63.62 92 LEU A C 1
ATOM 767 O O . LEU A 1 92 ? -12.879 17.380 25.364 1.00 63.62 92 LEU A O 1
ATOM 771 N N . ASN A 1 93 ? -13.506 15.314 25.996 1.00 58.53 93 ASN A N 1
ATOM 772 C CA . ASN A 1 93 ? -12.232 14.659 25.685 1.00 58.53 93 ASN A CA 1
ATOM 773 C C . ASN A 1 93 ? -12.054 14.356 24.182 1.00 58.53 93 ASN A C 1
ATOM 775 O O . ASN A 1 93 ? -10.930 14.384 23.698 1.00 58.53 93 ASN A O 1
ATOM 779 N N . PHE A 1 94 ? -13.134 14.102 23.427 1.00 54.69 94 PHE A N 1
ATOM 780 C CA . PHE A 1 94 ? -13.063 13.746 21.991 1.00 54.69 94 PHE A CA 1
ATOM 781 C C . PHE A 1 94 ? -13.277 14.916 21.026 1.00 54.69 94 PHE A C 1
ATOM 783 O O . PHE A 1 94 ? -12.896 14.838 19.860 1.00 54.69 94 PHE A O 1
ATOM 790 N N . THR A 1 95 ? -13.900 16.000 21.481 1.00 58.66 95 THR A N 1
ATOM 791 C CA . THR A 1 95 ? -14.114 17.224 20.706 1.00 58.66 95 THR A CA 1
ATOM 792 C C . THR A 1 95 ? -13.533 18.457 21.402 1.00 58.66 95 THR A C 1
ATOM 794 O O . THR A 1 95 ? -14.219 19.488 21.433 1.00 58.66 95 THR A O 1
ATOM 797 N N . PRO A 1 96 ? -12.314 18.424 21.985 1.00 53.09 96 PRO A N 1
ATOM 798 C CA . PRO A 1 96 ? -11.678 19.683 22.324 1.00 53.09 96 PRO A CA 1
ATOM 799 C C . PRO A 1 96 ? -11.583 20.505 21.028 1.00 53.09 96 PRO A C 1
ATOM 801 O O . PRO A 1 96 ? -11.368 19.929 19.950 1.00 53.09 96 PRO A O 1
ATOM 804 N N . PRO A 1 97 ? -11.795 21.833 21.080 1.00 52.56 97 PRO A N 1
ATOM 805 C CA . PRO A 1 97 ? -11.526 22.677 19.929 1.00 52.56 97 PRO A CA 1
ATOM 806 C C . PRO A 1 97 ? -10.099 22.360 19.493 1.00 52.56 97 PRO A C 1
ATOM 808 O O . PRO A 1 97 ? -9.172 22.482 20.291 1.00 52.56 97 PRO A O 1
ATOM 811 N N . LYS A 1 98 ? -9.937 21.843 18.267 1.00 52.81 98 LYS A N 1
ATOM 812 C CA . LYS A 1 98 ? -8.626 21.487 17.727 1.00 52.81 98 LYS A CA 1
ATOM 813 C C . LYS A 1 98 ? -7.797 22.765 17.684 1.00 52.81 98 LYS A C 1
ATOM 815 O O . LYS A 1 98 ? -7.859 23.514 16.711 1.00 52.81 98 LYS A O 1
ATOM 820 N N . HIS A 1 99 ? -7.038 23.027 18.741 1.00 55.72 99 HIS A N 1
ATOM 821 C CA . HIS A 1 99 ? -5.951 23.982 18.716 1.00 55.72 99 HIS A CA 1
ATOM 822 C C . HIS A 1 99 ? -4.878 23.330 17.856 1.00 55.72 99 HIS A C 1
ATOM 824 O O . HIS A 1 99 ? -4.018 22.601 18.341 1.00 55.72 99 HIS A O 1
ATOM 830 N N . PHE A 1 100 ? -5.007 23.494 16.539 1.00 56.47 100 PHE A N 1
ATOM 831 C CA . PHE A 1 100 ? -3.944 23.118 15.627 1.00 56.47 100 PHE A CA 1
ATOM 832 C C . PHE A 1 100 ? -2.683 23.841 16.096 1.00 56.47 100 PHE A C 1
ATOM 834 O O . PHE A 1 100 ? -2.686 25.064 16.224 1.00 56.47 100 PHE A O 1
ATOM 841 N N . ALA A 1 101 ? -1.613 23.081 16.338 1.00 70.31 101 ALA A N 1
ATOM 842 C CA . ALA A 1 101 ? -0.316 23.622 16.746 1.00 70.31 101 ALA A CA 1
ATOM 843 C C . ALA A 1 101 ? 0.274 24.604 15.712 1.00 70.31 101 ALA A C 1
ATOM 845 O O . ALA A 1 101 ? 1.238 25.308 15.998 1.00 70.31 101 ALA A O 1
ATOM 846 N N . PHE A 1 102 ? -0.322 24.668 14.515 1.00 77.31 102 PHE A N 1
ATOM 847 C CA . PHE A 1 102 ? 0.107 25.494 13.400 1.00 77.31 102 PHE A CA 1
ATOM 848 C C . PHE A 1 102 ? -1.041 26.354 12.870 1.00 77.31 102 PHE A C 1
ATOM 850 O O . PHE A 1 102 ? -2.140 25.871 12.588 1.00 77.31 102 PHE A O 1
ATOM 857 N N . SER A 1 103 ? -0.748 27.632 12.654 1.00 82.50 103 SER A N 1
ATOM 858 C CA . SER A 1 103 ? -1.576 28.529 11.854 1.00 82.50 103 SER A CA 1
ATOM 859 C C . SER A 1 103 ? -1.651 28.065 10.394 1.00 82.50 103 SER A C 1
ATOM 861 O O . SER A 1 103 ? -0.811 27.308 9.902 1.00 82.50 103 SER A O 1
ATOM 863 N N . HIS A 1 104 ? -2.629 28.579 9.648 1.00 81.25 104 HIS A N 1
ATOM 864 C CA . HIS A 1 104 ? -2.764 28.281 8.221 1.00 81.25 104 HIS A CA 1
ATOM 865 C C . HIS A 1 104 ? -1.503 28.643 7.409 1.00 81.25 104 HIS A C 1
ATOM 867 O O . HIS A 1 104 ? -1.111 27.893 6.516 1.00 81.25 104 HIS A O 1
ATOM 873 N N . GLY A 1 105 ? -0.833 29.753 7.746 1.00 83.00 105 GLY A N 1
ATOM 874 C CA . GLY A 1 105 ? 0.425 30.162 7.111 1.00 83.00 105 GLY A CA 1
ATOM 875 C C . GLY A 1 105 ? 1.581 29.199 7.401 1.00 83.00 105 GLY A C 1
ATOM 876 O O . GLY A 1 105 ? 2.341 28.864 6.496 1.00 83.00 105 GLY A O 1
ATOM 877 N N . GLN A 1 106 ? 1.669 28.683 8.629 1.00 84.75 106 GLN A N 1
ATOM 878 C CA . GLN A 1 106 ? 2.662 27.668 9.003 1.00 84.75 106 GLN A CA 1
ATOM 879 C C . GLN A 1 106 ? 2.398 26.332 8.301 1.00 84.75 106 GLN A C 1
ATOM 881 O O . GLN A 1 106 ? 3.325 25.701 7.803 1.00 84.75 106 GLN A O 1
ATOM 886 N N . LEU A 1 107 ? 1.131 25.920 8.179 1.00 85.00 107 LEU A N 1
ATOM 887 C CA . LEU A 1 107 ? 0.765 24.724 7.415 1.00 85.00 107 LEU A CA 1
ATOM 888 C C . LEU A 1 107 ? 1.102 24.868 5.926 1.00 85.00 107 LEU A C 1
ATOM 890 O O . LEU A 1 107 ? 1.576 23.913 5.313 1.00 85.00 107 LEU A O 1
ATOM 894 N N . LYS A 1 108 ? 0.873 26.048 5.338 1.00 85.81 108 LYS A N 1
ATOM 895 C CA . LYS A 1 108 ? 1.294 26.360 3.964 1.00 85.81 108 LYS A CA 1
ATOM 896 C C . LYS A 1 108 ? 2.813 26.237 3.811 1.00 85.81 108 LYS A C 1
ATOM 898 O O . LYS A 1 108 ? 3.263 25.527 2.916 1.00 85.81 108 LYS A O 1
ATOM 903 N N . TYR A 1 109 ? 3.583 26.846 4.713 1.00 86.56 109 TYR A N 1
ATOM 904 C CA . TYR A 1 109 ? 5.044 26.753 4.714 1.00 86.56 109 TYR A CA 1
ATOM 905 C C . TYR A 1 109 ? 5.534 25.300 4.818 1.00 86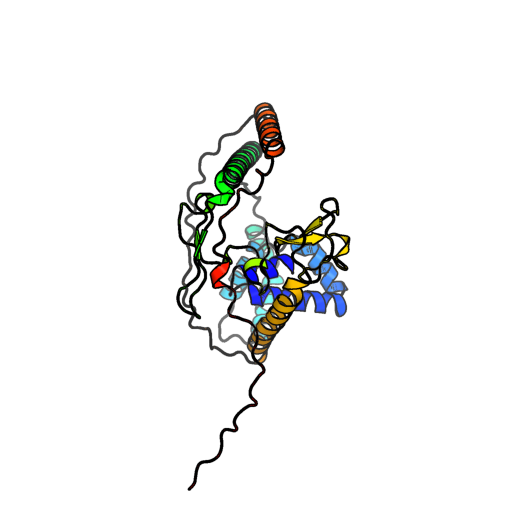.56 109 TYR A C 1
ATOM 907 O O . TYR A 1 109 ? 6.326 24.855 3.988 1.00 86.56 109 TYR A O 1
ATOM 915 N N . LEU A 1 110 ? 5.009 24.526 5.776 1.00 87.38 110 LEU A N 1
ATOM 916 C CA . LEU A 1 110 ? 5.374 23.117 5.956 1.00 87.38 110 LEU A CA 1
ATOM 917 C C . LEU A 1 110 ? 5.072 22.280 4.713 1.00 87.38 110 LEU A C 1
ATOM 919 O O . LEU A 1 110 ? 5.893 21.450 4.325 1.00 87.38 110 LEU A O 1
ATOM 923 N N . LYS A 1 111 ? 3.926 22.507 4.057 1.00 87.56 111 LYS A N 1
ATOM 924 C CA . LYS A 1 111 ? 3.584 21.819 2.803 1.00 87.56 111 LYS A CA 1
ATOM 925 C C . LYS A 1 111 ? 4.610 22.094 1.708 1.00 87.56 111 LYS A C 1
ATOM 927 O O . LYS A 1 111 ? 4.994 21.161 1.007 1.00 87.56 111 LYS A O 1
ATOM 932 N N . ILE A 1 112 ? 5.068 23.337 1.574 1.00 88.50 112 ILE A N 1
ATOM 933 C CA . ILE A 1 112 ? 6.058 23.720 0.558 1.00 88.50 112 ILE A CA 1
ATOM 934 C C . ILE A 1 112 ? 7.407 23.103 0.878 1.00 88.50 112 ILE A C 1
ATOM 936 O O . ILE A 1 112 ? 7.953 22.419 0.025 1.00 88.50 112 ILE A O 1
ATOM 940 N N . LYS A 1 113 ? 7.901 23.239 2.113 1.00 88.75 113 LYS A N 1
ATOM 941 C CA . LYS A 1 113 ? 9.178 22.629 2.509 1.00 88.75 113 LYS A CA 1
ATOM 942 C C . LYS A 1 113 ? 9.175 21.111 2.389 1.00 88.75 113 LYS A C 1
ATOM 944 O O . LYS A 1 113 ? 10.148 20.540 1.909 1.00 88.75 113 LYS A O 1
ATOM 949 N N . SER A 1 114 ? 8.060 20.463 2.720 1.00 89.88 114 SER A N 1
ATOM 950 C CA . SER A 1 114 ? 7.896 19.026 2.475 1.00 89.88 114 SER A CA 1
ATOM 951 C C . SER A 1 114 ? 7.934 18.704 0.979 1.00 89.88 114 SER A C 1
ATOM 953 O O . SER A 1 114 ? 8.570 17.737 0.578 1.00 89.88 114 SER A O 1
ATOM 955 N N . SER A 1 115 ? 7.286 19.521 0.144 1.00 88.56 115 SER A N 1
ATOM 956 C CA . SER A 1 115 ? 7.275 19.332 -1.312 1.00 88.56 115 SER A CA 1
ATOM 957 C C . SER A 1 115 ? 8.658 19.557 -1.931 1.00 88.56 115 SER A C 1
ATOM 959 O O . SER A 1 115 ? 9.068 18.773 -2.780 1.00 88.56 115 SER A O 1
ATOM 961 N N . GLU A 1 116 ? 9.402 20.570 -1.482 1.00 89.25 116 GLU A N 1
ATOM 962 C CA . GLU A 1 116 ? 10.778 20.855 -1.913 1.00 89.25 116 GLU A CA 1
ATOM 963 C C . GLU A 1 116 ? 11.728 19.715 -1.539 1.00 89.25 116 GLU A C 1
ATOM 965 O O . GLU A 1 116 ? 12.531 19.283 -2.369 1.00 89.25 116 GLU A O 1
ATOM 970 N N . PHE A 1 117 ? 11.611 19.209 -0.306 1.00 89.94 117 PHE A N 1
ATOM 971 C CA . PHE A 1 117 ? 12.368 18.052 0.160 1.00 89.94 117 PHE A CA 1
ATOM 972 C C . PHE A 1 117 ? 12.071 16.829 -0.711 1.00 89.94 117 PHE A C 1
ATOM 974 O O . PHE A 1 117 ? 12.987 16.267 -1.302 1.00 89.94 117 PHE A O 1
ATOM 981 N N . LEU A 1 118 ? 10.790 16.476 -0.877 1.00 89.06 118 LEU A N 1
ATOM 982 C CA . LEU A 1 118 ? 10.377 15.337 -1.700 1.00 89.06 118 LEU A CA 1
ATOM 983 C C . LEU A 1 118 ? 10.834 15.479 -3.155 1.00 89.06 118 LEU A C 1
ATOM 985 O O . LEU A 1 118 ? 11.325 14.513 -3.730 1.00 89.06 118 LEU A O 1
ATOM 989 N N . THR A 1 119 ? 10.703 16.671 -3.741 1.00 88.38 119 THR A N 1
ATOM 990 C CA . THR A 1 119 ? 11.139 16.941 -5.120 1.00 88.38 119 THR A CA 1
ATOM 991 C C . THR A 1 119 ? 12.640 16.713 -5.253 1.00 88.38 119 THR A C 1
ATOM 993 O O . THR A 1 119 ? 13.065 15.959 -6.120 1.00 88.38 119 THR A O 1
ATOM 996 N N . THR A 1 120 ? 13.438 17.286 -4.350 1.00 89.00 120 THR A N 1
ATOM 997 C CA . THR A 1 120 ? 14.900 17.121 -4.346 1.00 89.00 120 THR A CA 1
ATOM 998 C C . THR A 1 120 ? 15.304 15.657 -4.172 1.00 89.00 120 THR A C 1
ATOM 1000 O O . THR A 1 120 ? 16.108 15.153 -4.950 1.00 89.00 120 THR A O 1
ATOM 1003 N N . THR A 1 121 ? 14.692 14.936 -3.230 1.00 86.50 121 THR A N 1
ATOM 1004 C CA . THR A 1 121 ? 14.961 13.505 -3.034 1.00 86.50 121 THR A CA 1
ATOM 1005 C C . THR A 1 121 ? 14.626 12.685 -4.283 1.00 86.50 121 THR A C 1
ATOM 1007 O O . THR A 1 121 ? 15.397 11.810 -4.670 1.00 86.50 121 THR A O 1
ATOM 1010 N N . LEU A 1 122 ? 13.503 12.960 -4.954 1.00 86.31 122 LEU A N 1
ATOM 1011 C CA . LEU A 1 122 ? 13.133 12.260 -6.189 1.00 86.31 122 LEU A CA 1
ATOM 1012 C C . LEU A 1 122 ? 14.111 12.549 -7.335 1.00 86.31 122 LEU A C 1
ATOM 1014 O O . LEU A 1 122 ? 14.484 11.629 -8.062 1.00 86.31 122 LEU A O 1
ATOM 1018 N N . GLU A 1 123 ? 14.567 13.794 -7.479 1.00 86.56 123 GLU A N 1
ATOM 1019 C CA . GLU A 1 123 ? 15.593 14.155 -8.462 1.00 86.56 123 GLU A CA 1
ATOM 1020 C C . GLU A 1 123 ? 16.914 13.423 -8.211 1.00 86.56 123 GLU A C 1
ATOM 1022 O O . GLU A 1 123 ? 17.537 12.931 -9.151 1.00 86.56 123 GLU A O 1
ATOM 1027 N N . GLU A 1 124 ? 17.346 13.340 -6.952 1.00 85.00 124 GLU A N 1
ATOM 1028 C CA . GLU A 1 124 ? 18.554 12.611 -6.563 1.00 85.00 124 GLU A CA 1
ATOM 1029 C C . GLU A 1 124 ? 18.433 11.116 -6.867 1.00 85.00 124 GLU A C 1
ATOM 1031 O O . GLU A 1 124 ? 19.383 10.519 -7.380 1.00 85.00 124 GLU A O 1
ATOM 1036 N N . ILE A 1 125 ? 17.263 10.518 -6.624 1.00 84.25 125 ILE A N 1
ATOM 1037 C CA . ILE A 1 125 ? 16.985 9.121 -6.981 1.00 84.25 125 ILE A CA 1
ATOM 1038 C C . ILE A 1 125 ? 17.090 8.924 -8.497 1.00 84.25 125 ILE A C 1
ATOM 1040 O O . ILE A 1 125 ? 17.765 7.995 -8.937 1.00 84.25 125 ILE A O 1
ATOM 1044 N N . ILE A 1 126 ? 16.476 9.802 -9.299 1.00 81.88 126 ILE A N 1
ATOM 1045 C CA . ILE A 1 126 ? 16.481 9.696 -10.767 1.00 81.88 126 ILE A CA 1
ATOM 1046 C C . ILE A 1 126 ? 17.897 9.848 -11.334 1.00 81.88 126 ILE A C 1
ATOM 1048 O O . ILE A 1 126 ? 18.316 9.048 -12.166 1.00 81.88 126 ILE A O 1
ATOM 1052 N N . LYS A 1 127 ? 18.674 10.821 -10.847 1.00 82.50 127 LYS A N 1
ATOM 1053 C CA . LYS A 1 127 ? 20.061 11.042 -11.294 1.00 82.50 127 LYS A CA 1
ATOM 1054 C C . LYS A 1 127 ? 20.997 9.878 -10.956 1.00 82.50 127 LYS A C 1
ATOM 1056 O O . LYS A 1 127 ? 22.034 9.734 -11.593 1.00 82.50 127 LYS A O 1
ATOM 1061 N N . ASN A 1 128 ? 20.649 9.058 -9.963 1.00 79.75 128 ASN A N 1
ATOM 1062 C CA . ASN A 1 128 ? 21.497 7.985 -9.443 1.00 79.75 128 ASN A CA 1
ATOM 1063 C C . ASN A 1 128 ? 20.822 6.602 -9.512 1.00 79.75 128 ASN A C 1
ATOM 1065 O O . ASN A 1 128 ? 21.091 5.752 -8.660 1.00 79.75 128 ASN A O 1
ATOM 1069 N N . GLN A 1 129 ? 19.957 6.349 -10.501 1.00 71.38 129 GLN A N 1
ATOM 1070 C CA . GLN A 1 129 ? 19.194 5.092 -10.625 1.00 71.38 129 GLN A CA 1
ATOM 1071 C C . GLN A 1 129 ? 20.078 3.831 -10.579 1.00 71.38 129 GLN A C 1
ATOM 1073 O O . GLN A 1 129 ? 19.729 2.852 -9.920 1.00 71.38 129 GLN A O 1
ATOM 1078 N N . SER A 1 130 ? 21.275 3.884 -11.171 1.00 71.50 130 SER A N 1
ATOM 1079 C CA . SER A 1 130 ? 22.242 2.776 -11.202 1.00 71.50 130 SER A CA 1
ATOM 1080 C C . SER A 1 130 ? 22.941 2.487 -9.864 1.00 71.50 130 SER A C 1
ATOM 1082 O O . SER A 1 130 ? 23.662 1.500 -9.747 1.00 71.50 130 SER A O 1
ATOM 1084 N N . SER A 1 131 ? 22.737 3.318 -8.836 1.00 76.00 131 SER A N 1
ATOM 1085 C CA . SER A 1 131 ? 23.364 3.138 -7.518 1.00 76.00 131 SER A CA 1
ATOM 1086 C C . SER A 1 131 ? 22.667 2.089 -6.641 1.00 76.00 131 SER A C 1
ATOM 1088 O O . SER A 1 131 ? 23.212 1.672 -5.615 1.00 76.00 131 SER A O 1
ATOM 1090 N N . THR A 1 132 ? 21.473 1.632 -7.033 1.00 81.19 132 THR A N 1
ATOM 1091 C CA . THR A 1 132 ? 20.726 0.611 -6.291 1.00 81.19 132 THR A CA 1
ATOM 1092 C C . THR A 1 132 ? 21.272 -0.783 -6.584 1.00 81.19 132 THR A C 1
ATOM 1094 O O . THR A 1 132 ? 21.354 -1.197 -7.734 1.00 81.19 132 THR A O 1
ATOM 1097 N N . THR A 1 133 ? 21.619 -1.542 -5.540 1.00 83.31 133 THR A N 1
ATOM 1098 C CA . THR A 1 133 ? 22.167 -2.902 -5.690 1.00 83.31 133 THR A CA 1
ATOM 1099 C C . THR A 1 133 ? 21.337 -3.939 -4.943 1.00 83.31 133 THR A C 1
ATOM 1101 O O . THR A 1 133 ? 21.042 -3.779 -3.755 1.00 83.31 133 THR A O 1
ATOM 1104 N N . LEU A 1 134 ? 21.009 -5.040 -5.627 1.00 83.31 134 LEU A N 1
ATOM 1105 C CA . LEU A 1 134 ? 20.436 -6.241 -5.022 1.00 83.31 134 LEU A CA 1
ATOM 1106 C C . LEU A 1 134 ? 21.545 -7.223 -4.639 1.00 83.31 134 LEU A C 1
ATOM 1108 O O . LEU A 1 134 ? 22.362 -7.631 -5.461 1.00 83.31 134 LEU A O 1
ATOM 1112 N N . HIS A 1 135 ? 21.541 -7.640 -3.380 1.00 84.38 135 HIS A N 1
ATOM 1113 C CA . HIS A 1 135 ? 22.491 -8.587 -2.818 1.00 84.38 135 HIS A CA 1
ATOM 1114 C C . HIS A 1 135 ? 21.792 -9.917 -2.560 1.00 84.38 135 HIS A C 1
ATOM 1116 O O . HIS A 1 135 ? 21.030 -10.065 -1.596 1.00 84.38 135 HIS A O 1
ATOM 1122 N N . TYR A 1 136 ? 22.077 -10.893 -3.416 1.00 80.94 136 TYR A N 1
ATOM 1123 C CA . TYR A 1 136 ? 21.555 -12.244 -3.276 1.00 80.94 136 TYR A CA 1
ATOM 1124 C C . TYR A 1 136 ? 22.399 -13.052 -2.281 1.00 80.94 136 TYR A C 1
ATOM 1126 O O . TYR A 1 136 ? 23.629 -12.932 -2.246 1.00 80.94 136 TYR A O 1
ATOM 1134 N N . PRO A 1 137 ? 21.759 -13.864 -1.433 1.00 79.12 137 PRO A N 1
ATOM 1135 C CA . PRO A 1 137 ? 22.466 -14.708 -0.486 1.00 79.12 137 PRO A CA 1
ATOM 1136 C C . PRO A 1 137 ? 23.250 -15.818 -1.196 1.00 79.12 137 PRO A C 1
ATOM 1138 O O . PRO A 1 137 ? 22.793 -16.392 -2.175 1.00 79.12 137 PRO A O 1
ATOM 1141 N N . LYS A 1 138 ? 24.404 -16.198 -0.634 1.00 74.06 138 LYS A N 1
ATOM 1142 C CA . LYS A 1 138 ? 25.189 -17.358 -1.103 1.00 74.06 138 LYS A CA 1
ATOM 1143 C C . LYS A 1 138 ? 24.608 -18.718 -0.680 1.00 74.06 138 LYS A C 1
ATOM 1145 O O . LYS A 1 138 ? 25.099 -19.748 -1.118 1.00 74.06 138 LYS A O 1
ATOM 1150 N N . LYS A 1 139 ? 23.625 -18.732 0.227 1.00 73.56 139 LYS A N 1
ATOM 1151 C CA . LYS A 1 139 ? 22.957 -19.940 0.743 1.00 73.56 139 LYS A CA 1
ATOM 1152 C C . LYS A 1 139 ? 21.496 -19.931 0.292 1.00 73.56 139 LYS A C 1
ATOM 1154 O O . LYS A 1 139 ? 20.885 -18.866 0.362 1.00 73.56 139 LYS A O 1
ATOM 1159 N N . GLU A 1 140 ? 20.939 -21.096 -0.052 1.00 58.72 140 GLU A N 1
ATOM 1160 C CA . GLU A 1 140 ? 19.551 -21.259 -0.541 1.00 58.72 140 GLU A CA 1
ATOM 1161 C C . GLU A 1 140 ? 18.487 -20.600 0.355 1.00 58.72 140 GLU A C 1
ATOM 1163 O O . GLU A 1 140 ? 17.516 -20.054 -0.150 1.00 58.72 140 GLU A O 1
ATOM 1168 N N . ASN A 1 141 ? 18.699 -20.557 1.676 1.00 62.38 141 ASN A N 1
ATOM 1169 C CA . ASN A 1 141 ? 17.739 -19.984 2.635 1.00 62.38 141 ASN A CA 1
ATOM 1170 C C . ASN A 1 141 ? 18.050 -18.543 3.075 1.00 62.38 141 ASN A C 1
ATOM 1172 O O . ASN A 1 141 ? 17.464 -18.041 4.040 1.00 62.38 141 ASN A O 1
ATOM 1176 N N . GLY A 1 142 ? 19.028 -17.876 2.460 1.00 66.31 142 GLY A N 1
ATOM 1177 C CA . GLY A 1 142 ? 19.321 -16.494 2.823 1.00 66.31 142 GLY A CA 1
ATOM 1178 C C . GLY A 1 142 ? 18.242 -15.529 2.320 1.00 66.31 142 GLY A C 1
ATOM 1179 O O . GLY A 1 142 ? 17.447 -15.851 1.446 1.00 66.31 142 GLY A O 1
ATOM 1180 N N . LYS A 1 143 ? 18.204 -14.321 2.883 1.00 74.69 143 LYS A N 1
ATOM 1181 C CA . LYS A 1 143 ? 17.258 -13.273 2.466 1.00 74.69 143 LYS A CA 1
ATOM 1182 C C . LYS A 1 143 ? 17.957 -12.292 1.539 1.00 74.69 143 LYS A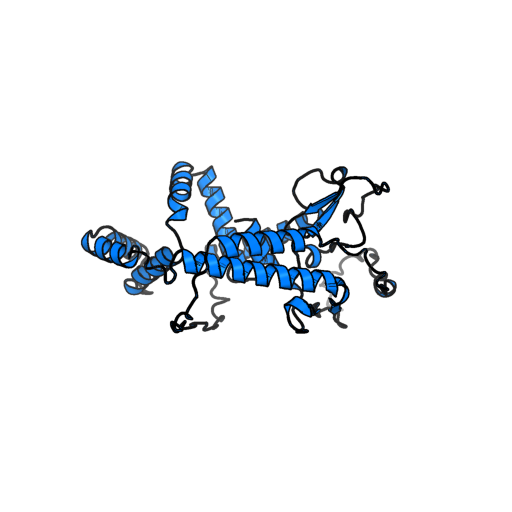 C 1
ATOM 1184 O O . LYS A 1 143 ? 19.089 -11.901 1.844 1.00 74.69 143 LYS A O 1
ATOM 1189 N N . VAL A 1 144 ? 17.285 -11.869 0.468 1.00 82.25 144 VAL A N 1
ATOM 1190 C CA . VAL A 1 144 ? 17.801 -10.811 -0.405 1.00 82.25 144 VAL A CA 1
ATOM 1191 C C . VAL A 1 144 ? 17.866 -9.510 0.391 1.00 82.25 144 VAL A C 1
ATOM 1193 O O . VAL A 1 144 ? 16.992 -9.191 1.211 1.00 82.25 144 VAL A O 1
ATOM 1196 N N . LYS A 1 145 ? 18.955 -8.774 0.189 1.00 87.00 145 LYS A N 1
ATOM 1197 C CA . LYS A 1 145 ? 19.139 -7.434 0.741 1.00 87.00 145 LYS A CA 1
ATOM 1198 C C . LYS A 1 145 ? 19.252 -6.433 -0.392 1.00 87.00 145 LYS A C 1
ATOM 1200 O O . LYS A 1 145 ? 19.732 -6.771 -1.468 1.00 87.00 145 LYS A O 1
ATOM 1205 N N . VAL A 1 146 ? 18.842 -5.204 -0.133 1.00 87.44 146 VAL A N 1
ATOM 1206 C CA . VAL A 1 146 ? 18.926 -4.111 -1.095 1.00 87.44 146 VAL A CA 1
ATOM 1207 C C . VAL A 1 146 ? 19.653 -2.931 -0.478 1.00 87.44 146 VAL A C 1
ATOM 1209 O O . VAL A 1 146 ? 19.444 -2.607 0.691 1.00 87.44 146 VAL A O 1
ATOM 1212 N N . THR A 1 147 ? 20.502 -2.295 -1.269 1.00 88.06 147 THR A N 1
ATOM 1213 C CA . THR A 1 147 ? 21.148 -1.034 -0.918 1.00 88.06 147 THR A CA 1
ATOM 1214 C C . THR A 1 147 ? 20.597 0.031 -1.854 1.00 88.06 147 THR A C 1
ATOM 1216 O O . THR A 1 147 ? 20.744 -0.102 -3.064 1.00 88.06 147 THR A O 1
ATOM 1219 N N . MET A 1 148 ? 19.946 1.058 -1.303 1.00 85.44 148 MET A N 1
ATOM 1220 C CA . MET A 1 148 ? 19.483 2.241 -2.043 1.00 85.44 148 MET A CA 1
ATOM 1221 C C . MET A 1 148 ? 20.143 3.477 -1.420 1.00 85.44 148 MET A C 1
ATOM 1223 O O . MET A 1 148 ? 19.614 4.020 -0.445 1.00 85.44 148 MET A O 1
ATOM 1227 N N . PRO A 1 149 ? 21.317 3.894 -1.923 1.00 82.81 149 PRO A N 1
ATOM 1228 C CA . PRO A 1 149 ? 22.134 4.942 -1.313 1.00 82.81 149 PRO A CA 1
ATOM 1229 C C . PRO A 1 149 ? 21.384 6.250 -1.059 1.00 82.81 149 PRO A C 1
ATOM 1231 O O . PRO A 1 149 ? 21.511 6.814 0.022 1.00 82.81 149 PRO A O 1
ATOM 1234 N N . GLN A 1 150 ? 20.549 6.669 -2.012 1.00 82.56 150 GLN A N 1
ATOM 1235 C CA . GLN A 1 150 ? 19.815 7.938 -1.951 1.00 82.56 150 GLN A CA 1
ATOM 1236 C C . GLN A 1 150 ? 18.629 7.917 -0.977 1.00 82.56 150 GLN A C 1
ATOM 1238 O O . GLN A 1 150 ? 18.223 8.953 -0.471 1.00 82.56 150 GLN A O 1
ATOM 1243 N N . LEU A 1 151 ? 18.071 6.736 -0.693 1.00 80.44 151 LEU A N 1
ATOM 1244 C CA . LEU A 1 151 ? 16.928 6.587 0.216 1.00 80.44 151 LEU A CA 1
ATOM 1245 C C . LEU A 1 151 ? 17.355 6.227 1.641 1.00 80.44 151 LEU A C 1
ATOM 1247 O O . LEU A 1 151 ? 16.674 6.586 2.598 1.00 80.44 151 LEU A O 1
ATOM 1251 N N . PHE A 1 152 ? 18.457 5.485 1.792 1.00 84.00 152 PHE A N 1
ATOM 1252 C CA . PHE A 1 152 ? 18.858 4.902 3.075 1.00 84.00 152 PHE A CA 1
ATOM 1253 C C . PHE A 1 152 ? 20.358 5.032 3.377 1.00 84.00 152 PHE A C 1
ATOM 1255 O O . PHE A 1 152 ? 20.878 4.232 4.151 1.00 84.00 152 PHE A O 1
ATOM 1262 N N . TRP A 1 153 ? 21.074 5.993 2.783 1.00 81.88 153 TRP A N 1
ATOM 1263 C CA . TRP A 1 153 ? 22.489 6.295 3.075 1.00 81.88 153 TRP A CA 1
ATOM 1264 C C . TRP A 1 153 ? 23.401 5.057 3.091 1.00 81.88 153 TRP A C 1
ATOM 1266 O O . TRP A 1 153 ? 24.125 4.801 4.050 1.00 81.88 153 TRP A O 1
ATOM 1276 N N . ASN A 1 154 ? 23.339 4.247 2.032 1.00 82.25 154 ASN A N 1
ATOM 1277 C CA . ASN A 1 154 ? 24.093 2.990 1.873 1.00 82.25 154 ASN A CA 1
ATOM 1278 C C . ASN A 1 154 ? 23.789 1.900 2.917 1.00 82.25 154 ASN A C 1
ATOM 1280 O O . ASN A 1 154 ? 24.487 0.886 2.984 1.00 82.25 154 ASN A O 1
ATOM 1284 N N . LYS A 1 155 ? 22.736 2.054 3.724 1.00 87.75 155 LYS A N 1
ATOM 1285 C CA . LYS A 1 155 ? 22.303 1.012 4.652 1.00 87.75 155 LYS A CA 1
ATOM 1286 C C . LYS A 1 155 ? 21.757 -0.182 3.875 1.00 87.75 155 LYS A C 1
ATOM 1288 O O . LYS A 1 155 ? 20.910 -0.041 2.994 1.00 87.75 155 LYS A O 1
ATOM 1293 N N . MET A 1 156 ? 22.200 -1.378 4.259 1.00 87.44 156 MET A N 1
ATOM 1294 C CA . MET A 1 156 ? 21.620 -2.617 3.751 1.00 87.44 156 MET A CA 1
ATOM 1295 C C . MET A 1 156 ? 20.226 -2.823 4.340 1.00 87.44 156 MET A C 1
ATOM 1297 O O . MET A 1 156 ? 20.064 -3.042 5.544 1.00 87.44 156 MET A O 1
ATOM 1301 N N . MET A 1 157 ? 19.228 -2.829 3.472 1.00 86.62 157 MET A N 1
ATOM 1302 C CA . MET A 1 157 ? 17.833 -3.034 3.823 1.00 86.62 157 MET A CA 1
ATOM 1303 C C . MET A 1 157 ? 17.371 -4.437 3.429 1.00 86.62 157 MET A C 1
ATOM 1305 O O . MET A 1 157 ? 17.967 -5.107 2.587 1.00 86.62 157 MET A O 1
ATOM 1309 N N . LYS A 1 158 ? 16.304 -4.916 4.068 1.00 85.56 158 LYS A N 1
ATOM 1310 C CA . LYS A 1 158 ? 15.634 -6.171 3.693 1.00 85.56 158 LYS A CA 1
ATOM 1311 C C . LYS A 1 158 ? 14.812 -5.945 2.416 1.00 85.56 158 LYS A C 1
ATOM 1313 O O . LYS A 1 158 ? 14.274 -4.863 2.243 1.00 85.56 158 LYS A O 1
ATOM 1318 N N . GLU A 1 159 ? 14.637 -6.966 1.577 1.00 80.56 159 GLU A N 1
ATOM 1319 C CA . GLU A 1 159 ? 13.842 -6.894 0.327 1.00 80.56 159 GLU A CA 1
ATOM 1320 C C . GLU A 1 159 ? 12.383 -6.423 0.504 1.00 80.56 159 GLU A C 1
ATOM 1322 O O . GLU A 1 159 ? 11.763 -5.963 -0.444 1.00 80.56 159 GLU A O 1
ATOM 1327 N N . ASN A 1 160 ? 11.810 -6.525 1.710 1.00 79.50 160 ASN A N 1
ATOM 1328 C CA . ASN A 1 160 ? 10.401 -6.211 1.967 1.00 79.50 160 ASN A CA 1
ATOM 1329 C C . ASN A 1 160 ? 10.079 -4.713 1.896 1.00 79.50 160 ASN A C 1
ATOM 1331 O O . ASN A 1 160 ? 8.935 -4.350 2.135 1.00 79.50 160 ASN A O 1
ATOM 1335 N N . ILE A 1 161 ? 11.065 -3.857 1.627 1.00 80.25 161 ILE A N 1
ATOM 1336 C CA . ILE A 1 161 ? 10.847 -2.441 1.313 1.00 80.25 161 ILE A CA 1
ATOM 1337 C C . ILE A 1 161 ? 10.597 -2.198 -0.182 1.00 80.25 161 ILE A C 1
ATOM 1339 O O . ILE A 1 161 ? 10.251 -1.084 -0.562 1.00 80.25 161 ILE A O 1
ATOM 1343 N N . LEU A 1 162 ? 10.814 -3.214 -1.022 1.00 80.25 162 LEU A N 1
ATOM 1344 C CA . LEU A 1 162 ? 10.641 -3.132 -2.466 1.00 80.25 162 LEU A CA 1
ATOM 1345 C C . LEU A 1 162 ? 9.173 -3.337 -2.868 1.00 80.25 162 LEU A C 1
ATOM 1347 O O . LEU A 1 162 ? 8.385 -3.888 -2.089 1.00 80.25 162 LEU A O 1
ATOM 1351 N N . PRO A 1 163 ? 8.798 -2.917 -4.092 1.00 78.62 163 PRO A N 1
ATOM 1352 C CA . PRO A 1 163 ? 7.512 -3.249 -4.684 1.00 78.62 163 PRO A CA 1
ATOM 1353 C C . PRO A 1 163 ? 7.175 -4.738 -4.629 1.00 78.62 163 PRO A C 1
ATOM 1355 O O . PRO A 1 163 ? 8.051 -5.602 -4.594 1.00 78.62 163 PRO A O 1
ATOM 1358 N N . MET A 1 164 ? 5.879 -5.044 -4.682 1.00 80.75 164 MET A N 1
ATOM 1359 C CA . MET A 1 164 ? 5.400 -6.422 -4.573 1.00 80.75 164 MET A CA 1
ATOM 1360 C C . MET A 1 164 ? 5.901 -7.330 -5.708 1.00 80.75 164 MET A C 1
ATOM 1362 O O . MET A 1 164 ? 6.005 -8.532 -5.480 1.00 80.75 164 MET A O 1
ATOM 1366 N N . SER A 1 165 ? 6.255 -6.802 -6.887 1.00 80.88 165 SER A N 1
ATOM 1367 C CA . SER A 1 165 ? 6.869 -7.608 -7.952 1.00 80.88 165 SER A CA 1
ATOM 1368 C C . SER A 1 165 ? 8.112 -8.355 -7.465 1.00 80.88 165 SER A C 1
ATOM 1370 O O . SER A 1 165 ? 8.262 -9.535 -7.767 1.00 80.88 165 SER A O 1
ATOM 1372 N N . PHE A 1 166 ? 8.942 -7.734 -6.622 1.00 77.25 166 PHE A N 1
ATOM 1373 C CA . PHE A 1 166 ? 10.143 -8.350 -6.041 1.00 77.25 166 PHE A CA 1
ATOM 1374 C C . PHE A 1 166 ? 9.844 -9.452 -5.015 1.00 77.25 166 PHE A C 1
ATOM 1376 O O . PHE A 1 166 ? 10.751 -10.170 -4.605 1.00 77.25 166 PHE A O 1
ATOM 1383 N N . LEU A 1 167 ? 8.586 -9.584 -4.590 1.00 70.94 167 LEU A N 1
ATOM 1384 C CA . LEU A 1 167 ? 8.104 -10.674 -3.740 1.00 70.94 167 LEU A CA 1
ATOM 1385 C C . LEU A 1 167 ? 7.389 -11.770 -4.540 1.00 70.94 167 LEU A C 1
ATOM 1387 O O . LEU A 1 167 ? 7.006 -12.781 -3.954 1.00 70.94 167 LEU A O 1
ATOM 1391 N N . SER A 1 168 ? 7.154 -11.552 -5.835 1.00 71.38 168 SER A N 1
ATOM 1392 C CA . SER A 1 168 ? 6.539 -12.536 -6.724 1.00 71.38 168 SER A CA 1
ATOM 1393 C C . SER A 1 168 ? 7.597 -13.416 -7.385 1.00 71.38 168 SER A C 1
ATOM 1395 O O . SER A 1 168 ? 8.750 -13.009 -7.527 1.00 71.38 168 SER A O 1
ATOM 1397 N N . ASP A 1 169 ? 7.188 -14.598 -7.842 1.00 72.25 169 ASP A N 1
ATOM 1398 C CA . ASP A 1 169 ? 8.072 -15.524 -8.561 1.00 72.25 169 ASP A CA 1
ATOM 1399 C C . ASP A 1 169 ? 8.568 -14.939 -9.897 1.00 72.25 169 ASP A C 1
ATOM 1401 O O . ASP A 1 169 ? 9.573 -15.380 -10.449 1.00 72.25 169 ASP A O 1
ATOM 1405 N N . THR A 1 170 ? 7.869 -13.926 -10.418 1.00 80.50 170 THR A N 1
ATOM 1406 C CA . THR A 1 170 ? 8.180 -13.247 -11.679 1.00 80.50 170 THR A CA 1
ATOM 1407 C C . THR A 1 170 ? 8.390 -11.756 -11.409 1.00 80.50 170 THR A C 1
ATOM 1409 O O . THR A 1 170 ? 7.438 -10.991 -11.514 1.00 80.50 170 THR A O 1
ATOM 1412 N N . PRO A 1 171 ? 9.583 -11.301 -10.993 1.00 80.12 171 PRO A N 1
ATOM 1413 C CA . PRO A 1 171 ? 9.822 -9.887 -10.711 1.00 80.12 171 PRO A CA 1
ATOM 1414 C C . PRO A 1 171 ? 9.687 -9.019 -11.966 1.00 80.12 171 PRO A C 1
ATOM 1416 O O . PRO A 1 171 ? 9.893 -9.494 -13.079 1.00 80.12 171 PRO A O 1
ATOM 1419 N N . SER A 1 172 ? 9.355 -7.744 -11.764 1.00 83.25 172 SER A N 1
ATOM 1420 C CA . SER A 1 172 ? 9.256 -6.753 -12.837 1.00 83.25 172 SER A CA 1
ATOM 1421 C C . SER A 1 172 ? 10.620 -6.544 -13.483 1.00 83.25 172 SER A C 1
ATOM 1423 O O . SER A 1 172 ? 11.632 -6.471 -12.777 1.00 83.25 172 SER A O 1
ATOM 1425 N N . ASN A 1 173 ? 10.647 -6.422 -14.803 1.00 79.94 173 ASN A N 1
ATOM 1426 C CA . ASN A 1 173 ? 11.862 -6.219 -15.571 1.00 79.94 173 ASN A CA 1
ATOM 1427 C C . ASN A 1 173 ? 11.845 -4.844 -16.241 1.00 79.94 173 ASN A C 1
ATOM 1429 O O . ASN A 1 173 ? 11.084 -4.580 -17.166 1.00 79.94 173 ASN A O 1
ATOM 1433 N N . GLU A 1 174 ? 12.749 -3.978 -15.789 1.00 75.50 174 GLU A N 1
ATOM 1434 C CA . GLU A 1 174 ? 12.892 -2.602 -16.276 1.00 75.50 174 GLU A CA 1
ATOM 1435 C C . GLU A 1 174 ? 13.330 -2.528 -17.749 1.00 75.50 174 GLU A C 1
ATOM 1437 O O . GLU A 1 174 ? 13.142 -1.503 -18.396 1.00 75.50 174 GLU A O 1
ATOM 1442 N N . ASN A 1 175 ? 13.868 -3.622 -18.299 1.00 78.31 175 ASN A N 1
ATOM 1443 C CA . ASN A 1 175 ? 14.304 -3.700 -19.695 1.00 78.31 175 ASN A CA 1
ATOM 1444 C C . ASN A 1 175 ? 13.190 -4.145 -20.654 1.00 78.31 175 ASN A C 1
ATOM 1446 O O . ASN A 1 175 ? 13.443 -4.298 -21.847 1.00 78.31 175 ASN A O 1
ATOM 1450 N N . THR A 1 176 ? 11.979 -4.409 -20.156 1.00 84.19 176 THR A N 1
ATOM 1451 C CA . THR A 1 176 ? 10.859 -4.883 -20.976 1.00 84.19 176 THR A CA 1
ATOM 1452 C C . THR A 1 176 ? 9.594 -4.076 -20.719 1.00 84.19 176 THR A C 1
ATOM 1454 O O . THR A 1 176 ? 9.248 -3.757 -19.583 1.00 84.19 176 THR A O 1
ATOM 1457 N N . LYS A 1 177 ? 8.850 -3.797 -21.791 1.00 88.19 177 LYS A N 1
ATOM 1458 C CA . LYS A 1 177 ? 7.545 -3.114 -21.732 1.00 88.19 177 LYS A CA 1
ATOM 1459 C C . LYS A 1 177 ? 6.423 -4.008 -21.205 1.00 88.19 177 LYS A C 1
ATOM 1461 O O . LYS A 1 177 ? 5.384 -3.510 -20.777 1.00 88.19 177 LYS A O 1
ATOM 1466 N N . CYS A 1 178 ? 6.631 -5.324 -21.246 1.00 90.81 178 CYS A N 1
ATOM 1467 C CA . CYS A 1 178 ? 5.669 -6.310 -20.790 1.00 90.81 178 CYS A CA 1
ATOM 1468 C C . CYS A 1 178 ? 6.363 -7.438 -20.030 1.00 90.81 178 CYS A C 1
ATOM 1470 O O . CYS A 1 178 ? 7.176 -8.170 -20.590 1.00 90.81 178 CYS A O 1
ATOM 1472 N N . ASP A 1 179 ? 5.987 -7.601 -18.766 1.00 90.50 179 ASP A N 1
ATOM 1473 C CA . ASP A 1 179 ? 6.482 -8.656 -17.884 1.00 90.50 179 ASP A CA 1
ATOM 1474 C C . ASP A 1 179 ? 5.796 -10.011 -18.135 1.00 90.50 179 ASP A C 1
ATOM 1476 O O . ASP A 1 179 ? 6.183 -11.023 -17.549 1.00 90.50 179 ASP A O 1
ATOM 1480 N N . LEU A 1 180 ? 4.756 -10.061 -18.980 1.00 89.88 180 LEU A N 1
ATOM 1481 C CA . LEU A 1 180 ? 4.034 -11.297 -19.277 1.00 89.88 180 LEU A CA 1
ATOM 1482 C C . LEU A 1 180 ? 4.903 -12.227 -20.147 1.00 89.88 180 LEU A C 1
ATOM 1484 O O . LEU A 1 180 ? 5.148 -11.898 -21.308 1.00 89.88 180 LEU A O 1
ATOM 1488 N N . PRO A 1 181 ? 5.275 -13.437 -19.677 1.00 87.38 181 PRO A N 1
ATOM 1489 C CA . PRO A 1 181 ? 6.159 -14.328 -20.439 1.00 87.38 181 PRO A CA 1
ATOM 1490 C C . PRO A 1 181 ? 5.587 -14.789 -21.787 1.00 87.38 181 PRO A C 1
ATOM 1492 O O . PRO A 1 181 ? 6.331 -15.180 -22.679 1.00 87.38 181 PRO A O 1
ATOM 1495 N N . ALA A 1 182 ? 4.259 -14.770 -21.930 1.00 87.81 182 ALA A N 1
ATOM 1496 C CA . ALA A 1 182 ? 3.554 -15.148 -23.153 1.00 87.81 182 ALA A CA 1
ATOM 1497 C C . ALA A 1 182 ? 3.350 -13.978 -24.137 1.00 87.81 182 ALA A C 1
ATOM 1499 O O . ALA A 1 182 ? 2.703 -14.165 -25.169 1.00 87.81 182 ALA A O 1
ATOM 1500 N N . CYS A 1 183 ? 3.849 -12.779 -23.819 1.00 89.81 183 CYS A N 1
ATOM 1501 C CA . CYS A 1 183 ? 3.753 -11.618 -24.695 1.00 89.81 183 CYS A CA 1
ATOM 1502 C C . CYS A 1 183 ? 4.505 -11.866 -26.012 1.00 89.81 183 CYS A C 1
ATOM 1504 O O . CYS A 1 183 ? 5.641 -12.327 -26.005 1.00 89.81 183 CYS A O 1
ATOM 1506 N N . LYS A 1 184 ? 3.857 -11.547 -27.138 1.00 88.94 184 LYS A N 1
ATOM 1507 C CA . LYS A 1 184 ? 4.419 -11.647 -28.502 1.00 88.94 184 LYS A CA 1
ATOM 1508 C C . LYS A 1 184 ? 4.411 -10.308 -29.243 1.00 88.94 184 LYS A C 1
ATOM 1510 O O . LYS A 1 184 ? 4.447 -10.270 -30.467 1.00 88.94 184 LYS A O 1
ATOM 1515 N N . VAL A 1 185 ? 4.214 -9.226 -28.502 1.00 88.69 185 VAL A N 1
ATOM 1516 C CA . VAL A 1 185 ? 4.211 -7.879 -29.058 1.00 88.69 185 VAL A CA 1
ATOM 1517 C C . VAL A 1 185 ? 5.663 -7.465 -29.222 1.00 88.69 185 VAL A C 1
ATOM 1519 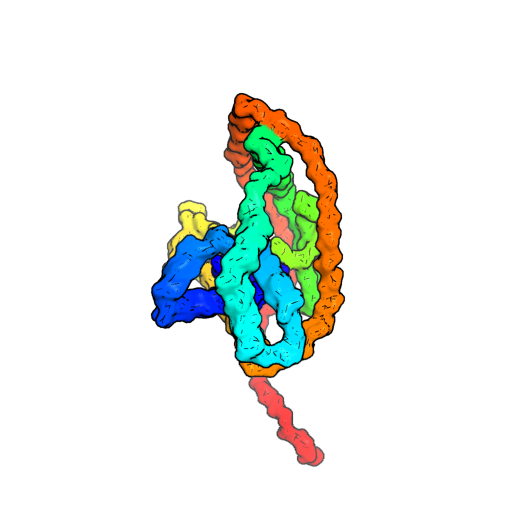O O . VAL A 1 185 ? 6.358 -7.280 -28.225 1.00 88.69 185 VAL A O 1
ATOM 1522 N N . ASP A 1 186 ? 6.078 -7.339 -30.477 1.00 82.50 186 ASP A N 1
ATOM 1523 C CA . ASP A 1 186 ? 7.413 -6.878 -30.860 1.00 82.50 186 ASP A CA 1
ATOM 1524 C C . ASP A 1 186 ? 7.397 -5.407 -31.333 1.00 82.50 186 ASP A C 1
ATOM 1526 O O . ASP A 1 186 ? 8.440 -4.860 -31.683 1.00 82.50 186 ASP A O 1
ATOM 1530 N N . ASP A 1 187 ? 6.223 -4.759 -31.370 1.00 83.31 187 ASP A N 1
ATOM 1531 C CA . ASP A 1 187 ? 6.095 -3.346 -31.745 1.00 83.31 187 ASP A CA 1
ATOM 1532 C C . ASP A 1 187 ? 6.461 -2.438 -30.571 1.00 83.31 187 ASP A C 1
ATOM 1534 O O . ASP A 1 187 ? 5.777 -2.386 -29.547 1.00 83.31 187 ASP A O 1
ATOM 1538 N N . ASP A 1 188 ? 7.533 -1.672 -30.748 1.00 77.38 188 ASP A N 1
ATOM 1539 C CA . ASP A 1 188 ? 7.985 -0.698 -29.768 1.00 77.38 188 ASP A CA 1
ATOM 1540 C C . ASP A 1 188 ? 7.020 0.483 -29.570 1.00 77.38 188 ASP A C 1
ATOM 1542 O O . ASP A 1 188 ? 7.138 1.194 -28.568 1.00 77.38 188 ASP A O 1
ATOM 1546 N N . ASN A 1 189 ? 6.072 0.700 -30.479 1.00 84.81 189 ASN A N 1
ATOM 1547 C CA . ASN A 1 189 ? 5.079 1.766 -30.370 1.00 84.81 189 ASN A CA 1
ATOM 1548 C C . ASN A 1 189 ? 3.791 1.326 -29.668 1.00 84.81 189 ASN A C 1
ATOM 1550 O O . ASN A 1 189 ? 2.913 2.163 -29.468 1.00 84.81 189 ASN A O 1
ATOM 1554 N N . GLU A 1 190 ? 3.654 0.047 -29.305 1.00 88.88 190 GLU A N 1
ATOM 1555 C CA . GLU A 1 190 ? 2.459 -0.430 -28.613 1.00 88.88 190 GLU A CA 1
ATOM 1556 C C . GLU A 1 190 ? 2.368 0.192 -27.216 1.00 88.88 190 GLU A C 1
ATOM 1558 O O . GLU A 1 190 ? 3.323 0.148 -26.436 1.00 88.88 190 GLU A O 1
ATOM 1563 N N . ASP A 1 191 ? 1.202 0.741 -26.875 1.00 90.44 191 ASP A N 1
ATOM 1564 C CA . ASP A 1 191 ? 1.002 1.372 -25.576 1.00 90.44 191 ASP A CA 1
ATOM 1565 C C . ASP A 1 191 ? 1.154 0.351 -24.438 1.00 90.44 191 ASP A C 1
ATOM 1567 O O . ASP A 1 191 ? 0.578 -0.745 -24.453 1.00 90.44 191 ASP A O 1
ATOM 1571 N N . TRP A 1 192 ? 1.862 0.744 -23.380 1.00 91.00 192 TRP A N 1
ATOM 1572 C CA . TRP A 1 192 ? 2.010 -0.058 -22.169 1.00 91.00 192 TRP A CA 1
ATOM 1573 C C . TRP A 1 192 ? 1.685 0.736 -20.909 1.00 91.00 192 TRP A C 1
ATOM 1575 O O . TRP A 1 192 ? 1.758 1.964 -20.861 1.00 91.00 192 TRP A O 1
ATOM 1585 N N . SER A 1 193 ? 1.354 0.002 -19.852 1.00 89.50 193 SER A N 1
ATOM 1586 C CA . SER A 1 193 ? 1.032 0.551 -18.541 1.00 89.50 193 SER A CA 1
ATOM 1587 C C . SER A 1 193 ? 1.816 -0.159 -17.447 1.00 89.50 193 SER A C 1
ATOM 1589 O O . SER A 1 193 ? 1.973 -1.379 -17.464 1.00 89.50 193 SER A O 1
ATOM 1591 N N . VAL A 1 194 ? 2.249 0.602 -16.440 1.00 88.62 194 VAL A N 1
ATOM 1592 C CA . VAL A 1 194 ? 2.825 0.059 -15.203 1.00 88.62 194 VAL A CA 1
ATOM 1593 C C . VAL A 1 194 ? 1.749 0.030 -14.124 1.00 88.62 194 VAL A C 1
ATOM 1595 O O . VAL A 1 194 ? 1.148 1.052 -13.779 1.00 88.62 194 VAL A O 1
ATOM 1598 N N . LEU A 1 195 ? 1.491 -1.147 -13.561 1.00 86.50 195 LEU A N 1
ATOM 1599 C CA . LEU A 1 195 ? 0.469 -1.316 -12.538 1.00 86.50 195 LEU A CA 1
ATOM 1600 C C . LEU A 1 195 ? 0.936 -0.800 -11.177 1.00 86.50 195 LEU A C 1
ATOM 1602 O O . LEU A 1 195 ? 1.855 -1.334 -10.550 1.00 86.50 195 LEU A O 1
ATOM 1606 N N . THR A 1 196 ? 0.211 0.188 -10.652 1.00 80.38 196 THR A N 1
ATOM 1607 C CA . THR A 1 196 ? 0.469 0.736 -9.313 1.00 80.38 196 THR A CA 1
ATOM 1608 C C . THR A 1 196 ? 0.393 -0.344 -8.221 1.00 80.38 196 THR A C 1
ATOM 1610 O O . THR A 1 196 ? -0.567 -1.111 -8.130 1.00 80.38 196 THR A O 1
ATOM 1613 N N . GLY A 1 197 ? 1.420 -0.407 -7.369 1.00 79.31 197 GLY A N 1
ATOM 1614 C CA . GLY A 1 197 ? 1.509 -1.320 -6.223 1.00 79.31 197 GLY A CA 1
ATOM 1615 C C . GLY A 1 197 ? 2.382 -2.554 -6.465 1.00 79.31 197 GLY A C 1
ATOM 1616 O O . GLY A 1 197 ? 3.254 -2.832 -5.644 1.00 79.31 197 GLY A O 1
ATOM 1617 N N . CYS A 1 198 ? 2.194 -3.261 -7.586 1.00 85.06 198 CYS A N 1
ATOM 1618 C CA . CYS A 1 198 ? 3.082 -4.369 -7.965 1.00 85.06 198 CYS A CA 1
ATOM 1619 C C . CYS A 1 198 ? 4.259 -3.931 -8.824 1.00 85.06 198 CYS A C 1
ATOM 1621 O O . CYS A 1 198 ? 5.305 -4.539 -8.681 1.00 85.06 198 CYS A O 1
ATOM 1623 N N . TRP A 1 199 ? 4.116 -2.853 -9.601 1.00 87.00 199 TRP A N 1
ATOM 1624 C CA . TRP A 1 199 ? 5.129 -2.341 -10.530 1.00 87.00 199 TRP A CA 1
ATOM 1625 C C . TRP A 1 199 ? 5.438 -3.263 -11.712 1.00 87.00 199 TRP A C 1
ATOM 1627 O O . TRP A 1 199 ? 6.425 -3.051 -12.406 1.00 87.00 199 TRP A O 1
ATOM 1637 N N . HIS A 1 200 ? 4.571 -4.237 -11.989 1.00 89.19 200 HIS A N 1
ATOM 1638 C CA . HIS A 1 200 ? 4.624 -4.955 -13.257 1.00 89.19 200 HIS A CA 1
ATOM 1639 C C . HIS A 1 200 ? 4.165 -4.070 -14.417 1.00 89.19 200 HIS A C 1
ATOM 1641 O O . HIS A 1 200 ? 3.181 -3.333 -14.277 1.00 89.19 200 HIS A O 1
ATOM 1647 N N . SER A 1 201 ? 4.868 -4.160 -15.541 1.00 91.12 201 SER A N 1
ATOM 1648 C CA . SER A 1 201 ? 4.534 -3.517 -16.809 1.00 91.12 201 SER A CA 1
ATOM 1649 C C . SER A 1 201 ? 3.833 -4.502 -17.743 1.00 91.12 201 SER A C 1
ATOM 1651 O O . SER A 1 201 ? 4.152 -5.692 -17.778 1.00 91.12 201 SER A O 1
ATOM 1653 N N . PHE A 1 202 ? 2.852 -4.019 -18.500 1.00 91.69 202 PHE A N 1
ATOM 1654 C CA . PHE A 1 202 ? 2.177 -4.804 -19.529 1.00 91.69 202 PHE A CA 1
ATOM 1655 C C . PHE A 1 202 ? 1.793 -3.912 -20.702 1.00 91.69 202 PHE A C 1
ATOM 1657 O O . PHE A 1 202 ? 1.334 -2.788 -20.486 1.00 91.69 202 PHE A O 1
ATOM 1664 N N . HIS A 1 203 ? 1.874 -4.438 -21.927 1.00 91.88 203 HIS A N 1
ATOM 1665 C CA . HIS A 1 203 ? 1.155 -3.832 -23.048 1.00 91.88 203 HIS A CA 1
ATOM 1666 C C . HIS A 1 203 ? -0.338 -3.790 -22.722 1.00 91.88 203 HIS A C 1
ATOM 1668 O O . HIS A 1 203 ? -0.882 -4.743 -22.152 1.00 91.88 203 HIS A O 1
ATOM 1674 N N . ASN A 1 204 ? -1.010 -2.709 -23.106 1.00 90.12 204 ASN A N 1
ATOM 1675 C CA . ASN A 1 204 ? -2.429 -2.525 -22.814 1.00 90.12 204 ASN A CA 1
ATOM 1676 C C . ASN A 1 204 ? -3.276 -3.647 -23.435 1.00 90.12 204 ASN A C 1
ATOM 1678 O O . ASN A 1 204 ? -4.217 -4.125 -22.806 1.00 90.12 204 ASN A O 1
ATOM 1682 N N . ILE A 1 205 ? -2.881 -4.142 -24.612 1.00 90.38 205 ILE A N 1
ATOM 1683 C CA . ILE A 1 205 ? -3.516 -5.286 -25.284 1.00 90.38 205 ILE A CA 1
ATOM 1684 C C . ILE A 1 205 ? -3.252 -6.639 -24.610 1.00 90.38 205 ILE A C 1
ATOM 1686 O O . ILE A 1 205 ? -4.001 -7.585 -24.828 1.00 90.38 205 ILE A O 1
ATOM 1690 N N . CYS A 1 206 ? -2.208 -6.759 -23.784 1.00 89.94 206 CYS A N 1
ATOM 1691 C CA . CYS A 1 206 ? -1.917 -7.982 -23.030 1.00 89.94 206 CYS A CA 1
ATOM 1692 C C . CYS A 1 206 ? -2.723 -8.079 -21.724 1.00 89.94 206 CYS A C 1
ATOM 1694 O O . CYS A 1 206 ? -2.569 -9.051 -20.983 1.00 89.94 206 CYS A O 1
ATOM 1696 N N . MET A 1 207 ? -3.544 -7.072 -21.414 1.00 87.19 207 MET A N 1
ATOM 1697 C CA . MET A 1 207 ? -4.250 -6.949 -20.146 1.00 87.19 207 MET A CA 1
ATOM 1698 C C . MET A 1 207 ? -5.762 -7.078 -20.320 1.00 87.19 207 MET A C 1
ATOM 1700 O O . MET A 1 207 ? -6.445 -6.132 -20.698 1.00 87.19 207 MET A O 1
ATOM 1704 N N . ASP A 1 208 ? -6.306 -8.226 -19.915 1.00 79.50 208 ASP A N 1
ATOM 1705 C CA . ASP A 1 208 ? -7.759 -8.470 -19.912 1.00 79.50 208 ASP A CA 1
ATOM 1706 C C . ASP A 1 208 ? -8.481 -7.835 -18.708 1.00 79.50 208 ASP A C 1
ATOM 1708 O O . ASP A 1 208 ? -9.710 -7.773 -18.644 1.00 79.50 208 ASP A O 1
ATOM 1712 N N . SER A 1 209 ? -7.735 -7.413 -17.684 1.00 78.00 209 SER A N 1
ATOM 1713 C CA . SER A 1 209 ? -8.295 -6.861 -16.449 1.00 78.00 209 SER A CA 1
ATOM 1714 C C . SER A 1 209 ? -7.343 -5.860 -15.809 1.00 78.00 209 SER A C 1
ATOM 1716 O O . SER A 1 209 ? -6.140 -5.939 -16.007 1.00 78.00 209 SER A O 1
ATOM 1718 N N . ALA A 1 210 ? -7.848 -4.986 -14.937 1.00 76.00 210 ALA A N 1
ATOM 1719 C CA . ALA A 1 210 ? -7.006 -4.069 -14.162 1.00 76.00 210 ALA A CA 1
ATOM 1720 C C . ALA A 1 210 ? -6.158 -4.756 -13.062 1.00 76.00 210 ALA A C 1
ATOM 1722 O O . ALA A 1 210 ? -5.467 -4.075 -12.302 1.00 76.00 210 ALA A O 1
ATOM 1723 N N . ALA A 1 211 ? -6.244 -6.083 -12.912 1.00 83.25 211 ALA A N 1
ATOM 1724 C CA . ALA A 1 211 ? -5.488 -6.844 -11.922 1.00 83.25 211 ALA A CA 1
ATOM 1725 C C . ALA A 1 211 ? -4.235 -7.469 -12.545 1.00 83.25 211 ALA A C 1
ATOM 1727 O O . ALA A 1 211 ? -4.291 -8.007 -13.646 1.00 83.25 211 ALA A O 1
ATOM 1728 N N . CYS A 1 212 ? -3.125 -7.457 -11.802 1.00 88.12 212 CYS A N 1
ATOM 1729 C CA . CYS A 1 212 ? -1.881 -8.077 -12.250 1.00 88.12 212 CYS A CA 1
ATOM 1730 C C . CYS A 1 212 ? -2.040 -9.607 -12.354 1.00 88.12 212 CYS A C 1
ATOM 1732 O O . CYS A 1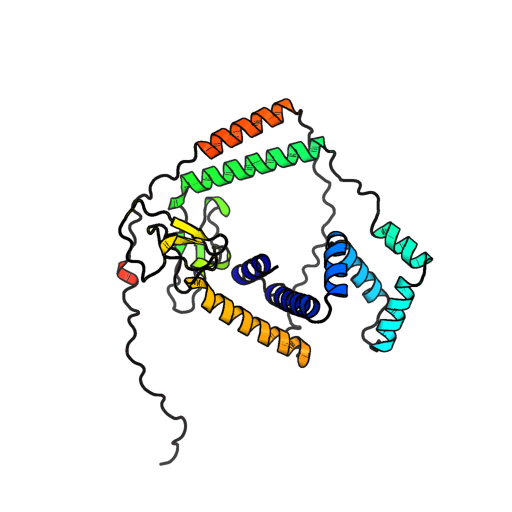 212 ? -2.285 -10.246 -11.319 1.00 88.12 212 CYS A O 1
ATOM 1734 N N . PRO A 1 213 ? -1.868 -10.215 -13.544 1.00 87.88 213 PRO A N 1
ATOM 1735 C CA . PRO A 1 213 ? -1.961 -11.664 -13.704 1.00 87.88 213 PRO A CA 1
ATOM 1736 C C . PRO A 1 213 ? -0.838 -12.398 -12.959 1.00 87.88 213 PRO A C 1
ATOM 1738 O O . PRO A 1 213 ? -1.083 -13.459 -12.392 1.00 87.88 213 PRO A O 1
ATOM 1741 N N . LEU A 1 214 ? 0.354 -11.796 -12.872 1.00 89.00 214 LEU A N 1
ATOM 1742 C CA . LEU A 1 214 ? 1.535 -12.391 -12.235 1.00 89.00 214 LEU A CA 1
ATOM 1743 C C . LEU A 1 214 ? 1.444 -12.401 -10.701 1.00 89.00 214 LEU A C 1
ATOM 1745 O O . LEU A 1 214 ? 1.940 -13.310 -10.046 1.00 89.00 214 LEU A O 1
ATOM 1749 N N . CYS A 1 215 ? 0.773 -11.414 -10.096 1.00 86.94 215 CYS A N 1
ATOM 1750 C CA . CYS A 1 215 ? 0.622 -11.359 -8.638 1.00 86.94 215 CYS A CA 1
ATOM 1751 C C . CYS A 1 215 ? -0.622 -12.083 -8.116 1.00 86.94 215 CYS A C 1
ATOM 1753 O O . CYS A 1 215 ? -0.721 -12.318 -6.911 1.00 86.94 215 CYS A O 1
ATOM 1755 N N . LYS A 1 216 ? -1.597 -12.398 -8.978 1.00 85.88 216 LYS A N 1
ATOM 1756 C CA . LYS A 1 216 ? -2.918 -12.895 -8.564 1.00 85.88 216 LYS A CA 1
ATOM 1757 C C . LYS A 1 216 ? -2.825 -14.158 -7.710 1.00 85.88 216 LYS A C 1
ATOM 1759 O O . LYS A 1 216 ? -3.451 -14.226 -6.654 1.00 85.88 216 LYS A O 1
ATOM 1764 N N . GLU A 1 217 ? -2.040 -15.136 -8.148 1.00 85.06 217 GLU A N 1
ATOM 1765 C CA . GLU A 1 217 ? -1.890 -16.408 -7.440 1.00 85.06 217 GLU A CA 1
ATOM 1766 C C . GLU A 1 217 ? -1.193 -16.231 -6.087 1.00 85.06 217 GLU A C 1
ATOM 1768 O O . GLU A 1 217 ? -1.720 -16.663 -5.060 1.00 85.06 217 GLU A O 1
ATOM 1773 N N . ALA A 1 218 ? -0.070 -15.507 -6.060 1.00 84.31 218 ALA A N 1
ATOM 1774 C CA . ALA A 1 218 ? 0.663 -15.213 -4.830 1.00 84.31 218 ALA A CA 1
ATOM 1775 C C . ALA A 1 218 ? -0.211 -14.475 -3.800 1.00 84.31 218 ALA A C 1
ATOM 1777 O O . ALA A 1 218 ? -0.211 -14.812 -2.613 1.00 84.31 218 ALA A O 1
ATOM 1778 N N . ILE A 1 219 ? -1.008 -13.501 -4.254 1.00 86.19 219 ILE A N 1
ATOM 1779 C CA . ILE A 1 219 ? -1.961 -12.781 -3.405 1.00 86.19 219 ILE A CA 1
ATOM 1780 C C . ILE A 1 219 ? -3.029 -13.733 -2.866 1.00 86.19 219 ILE A C 1
ATOM 1782 O O . ILE A 1 219 ? -3.270 -13.732 -1.660 1.00 86.19 219 ILE A O 1
ATOM 1786 N N . ASN A 1 220 ? -3.650 -14.549 -3.722 1.00 88.06 220 ASN A N 1
ATOM 1787 C CA . ASN A 1 220 ? -4.699 -15.485 -3.314 1.00 88.06 220 ASN A CA 1
ATOM 1788 C C . ASN A 1 220 ? -4.193 -16.469 -2.258 1.00 88.06 220 ASN A C 1
ATOM 1790 O O . ASN A 1 220 ? -4.815 -16.610 -1.205 1.00 88.06 220 ASN A O 1
ATOM 1794 N N . LYS A 1 221 ? -3.019 -17.064 -2.491 1.00 89.06 221 LYS A N 1
ATOM 1795 C CA . LYS A 1 221 ? -2.355 -17.946 -1.527 1.00 89.06 221 LYS A CA 1
ATOM 1796 C C . LYS A 1 221 ? -2.133 -17.242 -0.191 1.00 89.06 221 LYS A C 1
ATOM 1798 O O . LYS A 1 221 ? -2.348 -17.828 0.868 1.00 89.06 221 LYS A O 1
ATOM 1803 N N . LYS A 1 222 ? -1.748 -15.961 -0.218 1.00 88.06 222 LYS A N 1
ATOM 1804 C CA . LYS A 1 222 ? -1.509 -15.193 1.008 1.00 88.06 222 LYS A CA 1
ATOM 1805 C C . LYS A 1 222 ? -2.790 -14.814 1.750 1.00 88.06 222 LYS A C 1
ATOM 1807 O O . LYS A 1 222 ? -2.782 -14.789 2.981 1.00 88.06 222 LYS A O 1
ATOM 1812 N N . VAL A 1 223 ? -3.877 -14.536 1.026 1.00 90.56 223 VAL A N 1
ATOM 1813 C CA . VAL A 1 223 ? -5.215 -14.353 1.611 1.00 90.56 223 VAL A CA 1
ATOM 1814 C C . VAL A 1 223 ? -5.653 -15.631 2.318 1.00 90.56 223 VAL A C 1
ATOM 1816 O O . VAL A 1 223 ? -6.112 -15.554 3.453 1.00 90.56 223 VAL A O 1
ATOM 1819 N N . GLU A 1 224 ? -5.492 -16.788 1.676 1.00 91.62 224 GLU A N 1
ATOM 1820 C CA . GLU A 1 224 ? -5.875 -18.084 2.238 1.00 91.62 224 GLU A CA 1
ATOM 1821 C C . GLU A 1 224 ? -5.056 -18.426 3.489 1.00 91.62 224 GLU A C 1
ATOM 1823 O O . GLU A 1 224 ? -5.627 -18.713 4.539 1.00 91.62 224 GLU A O 1
ATOM 1828 N N . GLU A 1 225 ? -3.727 -18.304 3.416 1.00 91.12 225 GLU A N 1
ATOM 1829 C CA . GLU A 1 225 ? -2.819 -18.539 4.544 1.00 91.12 225 GLU A CA 1
ATOM 1830 C C . GLU A 1 225 ? -3.197 -17.672 5.756 1.00 91.12 225 GLU A C 1
ATOM 1832 O O . GLU A 1 225 ? -3.463 -18.181 6.845 1.00 91.12 225 GLU A O 1
ATOM 1837 N N . LEU A 1 226 ? -3.258 -16.348 5.574 1.00 90.25 226 LEU A N 1
ATOM 1838 C CA . LEU A 1 226 ? -3.551 -15.426 6.673 1.00 90.25 226 LEU A CA 1
ATOM 1839 C C . LEU A 1 226 ? -5.006 -15.524 7.143 1.00 90.25 226 LEU A C 1
ATOM 1841 O O . LEU A 1 226 ? -5.277 -15.311 8.326 1.00 90.25 226 LEU A O 1
ATOM 1845 N N . GLY A 1 227 ? -5.931 -15.845 6.239 1.00 89.81 227 GLY A N 1
ATOM 1846 C CA . GLY A 1 227 ? -7.340 -16.064 6.541 1.00 89.81 227 GLY A CA 1
ATOM 1847 C C . GLY A 1 227 ? -7.552 -17.291 7.421 1.00 89.81 227 GLY A C 1
ATOM 1848 O O . GLY A 1 227 ? -8.278 -17.200 8.409 1.00 89.81 227 GLY A O 1
ATOM 1849 N N . ASN A 1 228 ? -6.870 -18.399 7.124 1.00 88.75 228 ASN A N 1
ATOM 1850 C CA . ASN A 1 228 ? -6.910 -19.609 7.944 1.00 88.75 228 ASN A CA 1
ATOM 1851 C C . ASN A 1 228 ? -6.328 -19.356 9.335 1.00 88.75 228 ASN A C 1
ATOM 1853 O O . ASN A 1 228 ? -6.981 -19.667 10.326 1.00 88.75 228 ASN A O 1
ATOM 1857 N N . VAL A 1 229 ? -5.182 -18.678 9.424 1.00 87.50 229 VAL A N 1
ATOM 1858 C CA . VAL A 1 229 ? -4.589 -18.305 10.719 1.00 87.50 229 VAL A CA 1
ATOM 1859 C C . VAL A 1 229 ? -5.526 -17.403 11.531 1.00 87.50 229 VAL A C 1
ATOM 1861 O O . VAL A 1 229 ? -5.691 -17.593 12.734 1.00 87.50 229 VAL A O 1
ATOM 1864 N N . ALA A 1 230 ? -6.165 -16.417 10.895 1.00 86.44 230 ALA A N 1
ATOM 1865 C CA . ALA A 1 230 ? -7.129 -15.553 11.573 1.00 86.44 230 ALA A CA 1
ATOM 1866 C C . ALA A 1 230 ? -8.373 -16.332 12.030 1.00 86.44 230 ALA A C 1
ATOM 1868 O O . ALA A 1 230 ? -8.843 -16.140 13.150 1.00 86.44 230 ALA A O 1
ATOM 1869 N N . LYS A 1 231 ? -8.891 -17.231 11.187 1.00 86.69 231 LYS A N 1
ATOM 1870 C CA . LYS A 1 231 ? -10.022 -18.107 11.509 1.00 86.69 231 LYS A CA 1
ATOM 1871 C C . LYS A 1 231 ? -9.703 -19.001 12.706 1.00 86.69 231 LYS A C 1
ATOM 1873 O O . LYS A 1 231 ? -10.523 -19.093 13.613 1.00 86.69 231 LYS A O 1
ATOM 1878 N N . GLU A 1 232 ? -8.531 -19.627 12.728 1.00 86.88 232 GLU A N 1
ATOM 1879 C CA . GLU A 1 232 ? -8.096 -20.468 13.844 1.00 86.88 232 GLU A CA 1
ATOM 1880 C C . GLU A 1 232 ? -7.978 -19.671 15.145 1.00 86.88 232 GLU A C 1
ATOM 1882 O O . GLU A 1 232 ? -8.500 -20.102 16.173 1.00 86.88 232 GLU A O 1
ATOM 1887 N N . ALA A 1 233 ? -7.380 -18.477 15.091 1.00 83.25 233 ALA A N 1
ATOM 1888 C CA . ALA A 1 233 ? -7.275 -17.593 16.249 1.00 83.25 233 ALA A CA 1
ATOM 1889 C C . ALA A 1 233 ? -8.654 -17.186 16.805 1.00 83.25 233 ALA A C 1
ATOM 1891 O O . ALA A 1 233 ? -8.844 -17.172 18.019 1.00 83.25 233 ALA A O 1
ATOM 1892 N N . ILE A 1 234 ? -9.623 -16.893 15.930 1.00 81.25 234 ILE A N 1
ATOM 1893 C CA . ILE A 1 234 ? -10.985 -16.496 16.323 1.00 81.25 234 ILE A CA 1
ATOM 1894 C C . ILE A 1 234 ? -11.779 -17.676 16.899 1.00 81.25 234 ILE A C 1
ATOM 1896 O O . ILE A 1 234 ? -12.498 -17.500 17.880 1.00 81.25 234 ILE A O 1
ATOM 1900 N N . LEU A 1 235 ? -11.696 -18.859 16.281 1.00 82.00 235 LEU A N 1
ATOM 1901 C CA . LEU A 1 235 ? -12.541 -20.006 16.636 1.00 82.00 235 LEU A CA 1
ATOM 1902 C C . LEU A 1 235 ? -11.999 -20.828 17.805 1.00 82.00 235 LEU A C 1
ATOM 1904 O O . LEU A 1 235 ? -12.786 -21.346 18.592 1.00 82.00 235 LEU A O 1
ATOM 1908 N N . PHE A 1 236 ? -10.679 -20.977 17.896 1.00 79.75 236 PHE A N 1
ATOM 1909 C CA . PHE A 1 236 ? -10.052 -21.920 18.824 1.00 79.75 236 PHE A CA 1
ATOM 1910 C C . PHE A 1 236 ? -9.194 -21.246 19.888 1.00 79.75 236 PHE A C 1
ATOM 1912 O O . PHE A 1 236 ? -8.719 -21.937 20.781 1.00 79.75 236 PHE A O 1
ATOM 1919 N N . GLY A 1 237 ? -9.017 -19.919 19.820 1.00 64.62 237 GLY A N 1
ATOM 1920 C CA . GLY A 1 237 ? -8.407 -19.132 20.890 1.00 64.62 237 GLY A CA 1
ATOM 1921 C C . GLY A 1 237 ? -7.095 -19.720 21.408 1.00 64.62 237 GLY A C 1
ATOM 1922 O O . GLY A 1 237 ? -6.942 -19.875 22.615 1.00 64.62 237 GLY A O 1
ATOM 1923 N N . ASN A 1 238 ? -6.160 -20.088 20.526 1.00 51.78 238 ASN A N 1
ATOM 1924 C CA . ASN A 1 238 ? -4.867 -20.592 20.980 1.00 51.78 238 ASN A CA 1
ATOM 1925 C C . ASN A 1 238 ? -3.923 -19.442 21.352 1.00 51.78 238 ASN A C 1
ATOM 1927 O O . ASN A 1 238 ? -3.547 -18.608 20.529 1.00 51.78 238 ASN A O 1
ATOM 1931 N N . THR A 1 239 ? -3.503 -19.479 22.613 1.00 49.44 239 THR A N 1
ATOM 1932 C CA . THR A 1 239 ? -2.531 -18.652 23.344 1.00 49.44 239 THR A CA 1
ATOM 1933 C C . THR A 1 239 ? -1.074 -18.840 22.889 1.00 49.44 239 THR A C 1
ATOM 1935 O O . THR A 1 239 ? -0.149 -18.629 23.670 1.00 49.44 239 THR A O 1
ATOM 1938 N N . ALA A 1 240 ? -0.832 -19.246 21.639 1.00 42.81 240 ALA A N 1
ATOM 1939 C CA . ALA A 1 240 ? 0.504 -19.640 21.177 1.00 42.81 240 ALA A CA 1
ATOM 1940 C C . ALA A 1 240 ? 1.420 -18.472 20.750 1.00 42.81 240 ALA A C 1
ATOM 1942 O O . ALA A 1 240 ? 2.600 -18.705 20.520 1.00 42.81 240 ALA A O 1
ATOM 1943 N N . ASP A 1 241 ? 0.915 -17.234 20.703 1.00 43.19 241 ASP A N 1
ATOM 1944 C CA . ASP A 1 241 ? 1.686 -16.021 20.359 1.00 43.19 241 ASP A CA 1
ATOM 1945 C C . ASP A 1 241 ? 1.635 -14.957 21.482 1.00 43.19 241 ASP A C 1
ATOM 1947 O O . ASP A 1 241 ? 1.776 -13.764 21.239 1.00 43.19 241 ASP A O 1
ATOM 1951 N N . LEU A 1 242 ? 1.441 -15.357 22.749 1.00 41.59 242 LEU A N 1
ATOM 1952 C CA . LEU A 1 242 ? 1.568 -14.426 23.889 1.00 41.59 242 LEU A CA 1
ATOM 1953 C C . LEU A 1 242 ? 3.029 -14.145 24.298 1.00 41.59 242 LEU A C 1
ATOM 1955 O O . LEU A 1 242 ? 3.258 -13.468 25.295 1.00 41.59 242 LEU A O 1
ATOM 1959 N N . ASN A 1 243 ? 4.011 -14.633 23.533 1.00 36.41 243 ASN A N 1
ATOM 1960 C CA . ASN A 1 243 ? 5.431 -14.320 23.728 1.00 36.41 243 ASN A CA 1
ATOM 1961 C C . ASN A 1 243 ? 5.922 -13.130 22.881 1.00 36.41 243 ASN A C 1
ATOM 1963 O O . ASN A 1 243 ? 7.129 -12.957 22.745 1.00 36.41 243 ASN A O 1
ATOM 1967 N N . ASP A 1 244 ? 5.032 -12.288 22.354 1.00 40.78 244 ASP A N 1
ATOM 1968 C CA . ASP A 1 244 ? 5.425 -10.981 21.810 1.00 40.78 244 ASP A CA 1
ATOM 1969 C C . ASP A 1 244 ? 5.409 -9.944 22.942 1.00 40.78 244 ASP A C 1
ATOM 1971 O O . ASP A 1 244 ? 4.529 -9.090 23.048 1.00 40.78 244 ASP A O 1
ATOM 1975 N N . ALA A 1 245 ? 6.394 -10.055 23.834 1.00 37.44 245 ALA A N 1
ATOM 1976 C CA . ALA A 1 245 ? 6.774 -8.967 24.722 1.00 37.44 245 ALA A CA 1
ATOM 1977 C C . ALA A 1 245 ? 7.657 -7.976 23.948 1.00 37.44 245 ALA A C 1
ATOM 1979 O O . ALA A 1 245 ? 8.844 -7.858 24.230 1.00 37.44 245 ALA A O 1
ATOM 1980 N N . ASP A 1 246 ? 7.074 -7.273 22.979 1.00 38.62 246 ASP A N 1
ATOM 1981 C CA . ASP A 1 246 ? 7.655 -6.032 22.470 1.00 38.62 246 ASP A CA 1
ATOM 1982 C C . ASP A 1 246 ? 6.926 -4.880 23.171 1.00 38.62 246 ASP A C 1
ATOM 1984 O O . ASP A 1 246 ? 5.855 -4.429 22.764 1.00 38.62 246 ASP A O 1
ATOM 1988 N N . ASN A 1 247 ? 7.503 -4.456 24.300 1.00 36.59 247 ASN A N 1
ATOM 1989 C CA . ASN A 1 247 ? 7.215 -3.165 24.915 1.00 36.59 247 ASN A CA 1
ATOM 1990 C C . ASN A 1 247 ? 7.675 -2.071 23.944 1.00 36.59 247 ASN A C 1
ATOM 1992 O O . ASN A 1 247 ? 8.818 -1.626 24.007 1.00 36.59 247 ASN A O 1
ATOM 1996 N N . GLU A 1 248 ? 6.782 -1.627 23.070 1.00 39.31 248 GLU A N 1
ATOM 1997 C CA . GLU A 1 248 ? 6.866 -0.302 22.455 1.00 39.31 248 GLU A CA 1
ATOM 1998 C C . GLU A 1 248 ? 5.796 0.598 23.090 1.00 39.31 248 GLU A C 1
ATOM 2000 O O . GLU A 1 248 ? 4.955 1.182 22.413 1.00 39.31 248 GLU A O 1
ATOM 2005 N N . ASP A 1 249 ? 5.837 0.720 24.422 1.00 30.66 249 ASP A N 1
ATOM 2006 C CA . ASP A 1 249 ? 5.384 1.948 25.077 1.00 30.66 249 ASP A CA 1
ATOM 2007 C C . ASP A 1 249 ? 6.455 3.014 24.791 1.00 30.66 249 ASP A C 1
ATOM 2009 O O . ASP A 1 249 ? 7.285 3.348 25.638 1.00 30.66 249 ASP A O 1
ATOM 2013 N N . GLU A 1 250 ? 6.487 3.527 23.559 1.00 34.81 250 GLU A N 1
ATOM 2014 C CA . GLU A 1 250 ? 7.062 4.849 23.347 1.00 34.81 250 GLU A CA 1
ATOM 2015 C C . GLU A 1 250 ? 6.089 5.843 23.986 1.00 34.81 250 GLU A C 1
ATOM 2017 O O . GLU A 1 250 ? 5.101 6.268 23.383 1.00 34.81 250 GLU A O 1
ATOM 2022 N N . GLU A 1 251 ? 6.361 6.213 25.242 1.00 30.91 251 GLU A N 1
ATOM 2023 C CA . GLU A 1 251 ? 5.940 7.517 25.739 1.00 30.91 251 GLU A CA 1
ATOM 2024 C C . GLU A 1 251 ? 6.507 8.552 24.767 1.00 30.91 251 GLU A C 1
ATOM 2026 O O . GLU A 1 251 ? 7.679 8.928 24.828 1.00 30.91 251 GLU A O 1
ATOM 2031 N N . VAL A 1 252 ? 5.669 8.991 23.828 1.00 32.44 252 VAL A N 1
ATOM 2032 C CA . VAL A 1 252 ? 5.969 10.139 22.988 1.00 32.44 252 VAL A CA 1
ATOM 2033 C C . VAL A 1 252 ? 5.971 11.332 23.930 1.00 32.44 252 VAL A C 1
ATOM 2035 O O . VAL A 1 252 ? 4.932 11.937 24.206 1.00 32.44 252 VAL A O 1
ATOM 2038 N N . ALA A 1 253 ? 7.144 11.643 24.482 1.00 31.44 253 ALA A N 1
ATOM 2039 C CA . ALA A 1 253 ? 7.380 12.930 25.098 1.00 31.44 253 ALA A CA 1
ATOM 2040 C C . ALA A 1 253 ? 6.899 13.971 24.086 1.00 31.44 253 ALA A C 1
ATOM 2042 O O . ALA A 1 253 ? 7.292 13.933 22.918 1.00 31.44 253 ALA A O 1
ATOM 2043 N N . MET A 1 254 ? 5.996 14.854 24.511 1.00 37.69 254 MET A N 1
ATOM 2044 C CA . MET A 1 254 ? 5.612 16.022 23.728 1.00 37.69 254 MET A CA 1
ATOM 2045 C C . MET A 1 254 ? 6.871 16.875 23.553 1.00 37.69 254 MET A C 1
ATOM 2047 O O . MET A 1 254 ? 7.157 17.767 24.350 1.00 37.69 254 MET A O 1
ATOM 2051 N N . GLU A 1 255 ? 7.669 16.552 22.540 1.00 41.75 255 GLU A N 1
ATOM 2052 C CA . GLU A 1 255 ? 8.766 17.385 22.095 1.00 41.75 255 GLU A CA 1
ATOM 2053 C C . GLU A 1 255 ? 8.168 18.746 21.751 1.00 41.75 255 GLU A C 1
ATOM 2055 O O . GLU A 1 255 ? 7.140 18.849 21.069 1.00 41.75 255 GLU A O 1
ATOM 2060 N N . ASN A 1 256 ? 8.781 19.802 22.284 1.00 48.66 256 ASN A N 1
ATOM 2061 C CA . ASN A 1 256 ? 8.371 21.166 21.993 1.00 48.66 256 ASN A CA 1
ATOM 2062 C C . ASN A 1 256 ? 8.285 21.337 20.474 1.00 48.66 256 ASN A C 1
ATOM 2064 O O . ASN A 1 256 ? 9.280 21.148 19.774 1.00 48.66 256 ASN A O 1
ATOM 2068 N N . CYS A 1 257 ? 7.096 21.688 19.971 1.00 50.50 257 CYS A N 1
ATOM 2069 C CA . CYS A 1 257 ? 6.904 21.929 18.547 1.00 50.50 257 CYS A CA 1
ATOM 2070 C C . CYS A 1 257 ? 7.939 22.963 18.072 1.00 50.50 257 CYS A C 1
ATOM 2072 O O . CYS A 1 257 ? 8.000 24.057 18.645 1.00 50.50 257 CYS A O 1
ATOM 2074 N N . PRO A 1 258 ? 8.753 22.647 17.049 1.00 59.88 258 PRO A N 1
ATOM 2075 C CA . PRO A 1 258 ? 9.732 23.588 16.534 1.00 59.88 258 PRO A CA 1
ATOM 2076 C C . PRO A 1 258 ? 9.037 24.867 16.056 1.00 59.88 258 PRO A C 1
ATOM 2078 O O . PRO A 1 258 ? 7.902 24.839 15.575 1.00 59.88 258 PRO A O 1
ATOM 2081 N N . ILE A 1 259 ? 9.717 26.008 16.191 1.00 70.69 259 ILE A N 1
ATOM 2082 C CA . ILE A 1 259 ? 9.199 27.297 15.723 1.00 70.69 259 ILE A CA 1
ATOM 2083 C C . ILE A 1 259 ? 9.108 27.242 14.195 1.00 70.69 259 ILE A C 1
ATOM 2085 O O . ILE A 1 259 ? 10.123 27.270 13.500 1.00 70.69 259 ILE A O 1
ATOM 2089 N N . VAL A 1 260 ? 7.884 27.155 13.670 1.00 74.56 260 VAL A N 1
ATOM 2090 C CA . VAL A 1 260 ? 7.630 27.133 12.225 1.00 74.56 260 VAL A CA 1
ATOM 2091 C C . VAL A 1 260 ? 7.402 28.563 11.729 1.00 74.56 260 VAL A C 1
ATOM 2093 O O . VAL A 1 260 ? 6.502 29.238 12.243 1.00 74.56 260 VAL A O 1
ATOM 2096 N N . PRO A 1 261 ? 8.170 29.043 10.736 1.00 76.69 261 PRO A N 1
ATOM 2097 C CA . PRO A 1 261 ? 7.956 30.358 10.148 1.00 76.69 261 PRO A CA 1
ATOM 2098 C C . PRO A 1 261 ? 6.675 30.401 9.299 1.00 76.69 261 PRO A C 1
ATOM 2100 O O . PRO A 1 261 ? 6.104 29.381 8.911 1.00 76.69 261 PRO A O 1
ATOM 2103 N N . THR A 1 262 ? 6.208 31.613 9.012 1.00 76.12 262 THR A N 1
ATOM 2104 C CA . THR A 1 262 ? 5.130 31.854 8.042 1.00 76.12 262 THR A CA 1
ATOM 2105 C C . THR A 1 262 ? 5.732 32.345 6.730 1.00 76.12 262 THR A C 1
ATOM 2107 O O . THR A 1 262 ? 6.808 32.936 6.723 1.00 76.12 262 THR A O 1
ATOM 2110 N N . THR A 1 263 ? 5.050 32.083 5.618 1.00 71.25 263 THR A N 1
ATOM 2111 C CA . THR A 1 263 ? 5.489 32.472 4.270 1.00 71.25 263 THR A CA 1
ATOM 2112 C C . THR A 1 263 ? 4.351 33.222 3.581 1.00 71.25 263 THR A C 1
ATOM 2114 O O . THR A 1 263 ? 3.181 32.939 3.860 1.00 71.25 263 THR A O 1
ATOM 2117 N N . ASN A 1 264 ? 4.676 34.191 2.722 1.00 76.88 264 ASN A N 1
ATOM 2118 C CA . ASN A 1 264 ? 3.682 34.947 1.956 1.00 76.88 264 ASN A CA 1
ATOM 2119 C C . ASN A 1 264 ? 3.281 34.196 0.675 1.00 76.88 264 ASN A C 1
ATOM 2121 O O . ASN A 1 264 ? 4.046 33.382 0.169 1.00 76.88 264 ASN A O 1
ATOM 2125 N N . ASP A 1 265 ? 2.079 34.457 0.159 1.00 76.06 265 ASP A N 1
ATOM 2126 C CA . ASP A 1 265 ? 1.498 33.675 -0.943 1.00 76.06 265 ASP A CA 1
ATOM 2127 C C . ASP A 1 265 ? 2.275 33.801 -2.272 1.00 76.06 265 ASP A C 1
ATOM 2129 O O . ASP A 1 265 ? 2.281 32.856 -3.063 1.00 76.06 265 ASP A O 1
ATOM 2133 N N . ASP A 1 266 ? 3.001 34.902 -2.484 1.00 76.69 266 ASP A N 1
ATOM 2134 C CA . ASP A 1 266 ? 3.815 35.116 -3.688 1.00 76.69 266 ASP A CA 1
ATOM 2135 C C . ASP A 1 266 ? 5.030 34.177 -3.736 1.00 76.69 266 ASP A C 1
ATOM 2137 O O . ASP A 1 266 ? 5.248 33.509 -4.749 1.00 76.69 266 ASP A O 1
ATOM 2141 N N . GLN A 1 267 ? 5.758 34.025 -2.619 1.00 76.56 267 GLN A N 1
ATOM 2142 C CA . GLN A 1 267 ? 6.869 33.066 -2.521 1.00 76.56 267 GLN A CA 1
ATOM 2143 C C . GLN A 1 267 ? 6.386 31.623 -2.709 1.00 76.56 267 GLN A C 1
ATOM 2145 O O . GLN A 1 267 ? 7.087 30.807 -3.299 1.00 76.56 267 GLN A O 1
ATOM 2150 N N . ILE A 1 268 ? 5.167 31.300 -2.254 1.00 79.38 268 ILE A N 1
ATOM 2151 C CA . ILE A 1 268 ? 4.569 29.974 -2.481 1.00 79.38 268 ILE A CA 1
ATOM 2152 C C . ILE A 1 268 ? 4.403 29.709 -3.972 1.00 79.38 268 ILE A C 1
ATOM 2154 O O . ILE A 1 268 ? 4.750 28.631 -4.454 1.00 79.38 268 ILE A O 1
ATOM 2158 N N . SER A 1 269 ? 3.820 30.671 -4.686 1.00 82.38 269 SER A N 1
ATOM 2159 C CA . SER A 1 269 ? 3.524 30.533 -6.109 1.00 82.38 269 SER A CA 1
ATOM 2160 C C . SER A 1 269 ? 4.803 30.333 -6.922 1.00 82.38 269 SER A C 1
ATOM 2162 O O . SER A 1 269 ? 4.855 29.467 -7.801 1.00 82.38 269 SER A O 1
ATOM 2164 N N . GLU A 1 270 ? 5.857 31.072 -6.573 1.00 87.06 270 GLU A N 1
ATOM 2165 C CA . GLU A 1 270 ? 7.177 30.952 -7.186 1.00 87.06 270 GLU A CA 1
ATOM 2166 C C . GLU A 1 270 ? 7.796 29.570 -6.930 1.00 87.06 270 GLU A C 1
ATOM 2168 O O . GLU A 1 270 ? 8.070 28.850 -7.893 1.00 87.06 270 GLU A O 1
ATOM 2173 N N . SER A 1 271 ? 7.890 29.123 -5.669 1.00 85.25 271 SER A N 1
ATOM 2174 C CA . SER A 1 271 ? 8.432 27.796 -5.330 1.00 85.25 271 SER A CA 1
ATOM 2175 C C . SER A 1 271 ? 7.646 26.655 -5.983 1.00 85.25 271 SER A C 1
ATOM 2177 O O . SER A 1 271 ? 8.226 25.677 -6.451 1.00 85.25 271 SER A O 1
ATOM 2179 N N . VAL A 1 272 ? 6.313 26.755 -6.055 1.00 85.38 272 VAL A N 1
ATOM 2180 C CA . VAL A 1 272 ? 5.479 25.747 -6.732 1.00 85.38 272 VAL A CA 1
ATOM 2181 C C . VAL A 1 272 ? 5.745 25.724 -8.235 1.00 85.38 272 VAL A C 1
ATOM 2183 O O . VAL A 1 272 ? 5.793 24.645 -8.829 1.00 85.38 272 VAL A O 1
ATOM 2186 N N . THR A 1 273 ? 5.911 26.889 -8.859 1.00 88.56 273 THR A N 1
ATOM 2187 C CA . THR A 1 273 ? 6.211 26.994 -10.292 1.00 88.56 273 THR A CA 1
ATOM 2188 C C . THR A 1 273 ? 7.590 26.419 -10.602 1.00 88.56 273 THR A C 1
ATOM 2190 O O . THR A 1 273 ? 7.725 25.623 -11.531 1.00 88.56 273 THR A O 1
ATOM 2193 N N . GLU A 1 274 ? 8.586 26.733 -9.774 1.00 89.50 274 GLU A N 1
ATOM 2194 C CA . GLU A 1 274 ? 9.935 26.183 -9.880 1.00 89.50 274 GLU A CA 1
ATOM 2195 C C . GLU A 1 274 ? 9.936 24.655 -9.725 1.00 89.50 274 GLU A C 1
ATOM 2197 O O . GLU A 1 274 ? 10.464 23.949 -10.584 1.00 89.50 274 GLU A O 1
ATOM 2202 N N . MET A 1 275 ? 9.282 24.120 -8.687 1.00 88.69 275 MET A N 1
ATOM 2203 C CA . MET A 1 275 ? 9.166 22.670 -8.484 1.00 88.69 275 MET A CA 1
ATOM 2204 C C . MET A 1 275 ? 8.476 21.978 -9.665 1.00 88.69 275 MET A C 1
ATOM 2206 O O . MET A 1 275 ? 8.907 20.909 -10.090 1.00 88.69 275 MET A O 1
ATOM 2210 N N . LYS A 1 276 ? 7.429 22.579 -10.242 1.00 86.00 276 LYS A N 1
ATOM 2211 C CA . LYS A 1 276 ? 6.773 22.032 -11.441 1.00 86.00 276 LYS A CA 1
ATOM 2212 C C . LYS A 1 276 ? 7.711 21.997 -12.642 1.00 86.00 276 LYS A C 1
ATOM 2214 O O . LYS A 1 276 ? 7.730 20.992 -13.351 1.00 86.00 276 LYS A O 1
ATOM 2219 N N . ALA A 1 277 ? 8.476 23.061 -12.875 1.00 87.00 277 ALA A N 1
ATOM 2220 C CA . ALA A 1 277 ? 9.450 23.108 -13.960 1.00 87.00 277 ALA A CA 1
ATOM 2221 C C . ALA A 1 277 ? 10.533 22.036 -13.770 1.00 87.00 277 ALA A C 1
ATOM 2223 O O . ALA A 1 277 ? 10.807 21.265 -14.686 1.00 87.00 277 ALA A O 1
ATOM 2224 N N . ARG A 1 278 ? 11.069 21.925 -12.551 1.00 87.06 278 ARG A N 1
ATOM 2225 C CA . ARG A 1 278 ? 12.008 20.877 -12.135 1.00 87.06 278 ARG A CA 1
ATOM 2226 C C . ARG A 1 278 ? 11.481 19.472 -12.433 1.00 87.06 278 ARG A C 1
ATOM 2228 O O . ARG A 1 278 ? 12.146 18.721 -13.136 1.00 87.06 278 ARG A O 1
ATOM 2235 N N . ILE A 1 279 ? 10.259 19.157 -11.995 1.00 81.19 279 ILE A N 1
ATOM 2236 C CA . ILE A 1 279 ? 9.626 17.850 -12.231 1.00 81.19 279 ILE A CA 1
ATOM 2237 C C . ILE A 1 279 ? 9.394 17.588 -13.724 1.00 81.19 279 ILE A C 1
ATOM 2239 O O . ILE A 1 279 ? 9.642 16.485 -14.195 1.00 81.19 279 ILE A O 1
ATOM 2243 N N . THR A 1 280 ? 8.938 18.591 -14.477 1.00 81.38 280 THR A N 1
ATOM 2244 C CA . THR A 1 280 ? 8.649 18.447 -15.918 1.00 81.38 280 THR A CA 1
ATOM 2245 C C . THR A 1 280 ? 9.921 18.193 -16.731 1.00 81.38 280 THR A C 1
ATOM 2247 O O . THR A 1 280 ? 9.884 17.483 -17.730 1.00 81.38 280 THR A O 1
ATOM 2250 N N . ASN A 1 281 ? 11.055 18.736 -16.282 1.00 79.12 281 ASN A N 1
ATOM 2251 C CA . ASN A 1 281 ? 12.356 18.560 -16.923 1.00 79.12 281 ASN A CA 1
ATOM 2252 C C . ASN A 1 281 ? 13.064 17.248 -16.534 1.00 79.12 281 ASN A C 1
ATOM 2254 O O . ASN A 1 281 ? 14.148 16.969 -17.050 1.00 79.12 281 ASN A O 1
ATOM 2258 N N . LEU A 1 282 ? 12.481 16.428 -15.652 1.00 73.62 282 LEU A N 1
ATOM 2259 C CA . LEU A 1 282 ? 12.985 15.086 -15.364 1.00 73.62 282 LEU A CA 1
ATOM 2260 C C . LEU A 1 282 ? 12.600 14.136 -16.503 1.00 73.62 282 LEU A C 1
ATOM 2262 O O . LEU A 1 282 ? 11.584 13.449 -16.445 1.00 73.62 282 LEU A O 1
ATOM 2266 N N . ALA A 1 283 ? 13.429 14.079 -17.544 1.00 57.84 283 ALA A N 1
ATOM 2267 C CA . ALA A 1 283 ? 13.389 12.965 -18.482 1.00 57.84 283 ALA A CA 1
ATOM 2268 C C . ALA A 1 283 ? 14.028 11.730 -17.817 1.00 57.84 283 ALA A C 1
ATOM 2270 O O . ALA A 1 283 ? 15.099 11.865 -17.215 1.00 57.84 283 ALA A O 1
ATOM 2271 N N . PRO A 1 284 ? 13.432 10.526 -17.914 1.00 52.97 284 PRO A N 1
ATOM 2272 C CA . PRO A 1 284 ? 14.158 9.312 -17.580 1.00 52.97 284 PRO A CA 1
ATOM 2273 C C . PRO A 1 284 ? 15.366 9.219 -18.518 1.00 52.97 284 PRO A C 1
ATOM 2275 O O . PRO A 1 284 ? 15.216 9.144 -19.738 1.00 52.97 284 PRO A O 1
ATOM 2278 N N . SER A 1 285 ? 16.573 9.282 -17.959 1.00 41.53 285 SER A N 1
ATOM 2279 C CA . SER A 1 285 ? 17.790 8.931 -18.686 1.00 41.53 285 SER A CA 1
ATOM 2280 C C . SER A 1 285 ? 17.631 7.511 -19.226 1.00 41.53 285 SER A C 1
ATOM 2282 O O . SER A 1 285 ? 17.219 6.621 -18.482 1.00 41.53 285 SER A O 1
ATOM 2284 N N . ALA A 1 286 ? 17.914 7.315 -20.517 1.00 34.59 286 ALA A N 1
ATOM 2285 C CA . ALA A 1 286 ? 17.883 5.998 -21.147 1.00 34.59 286 ALA A CA 1
ATOM 2286 C C . ALA A 1 286 ? 18.668 4.987 -20.289 1.00 34.59 286 ALA A C 1
ATOM 2288 O O . ALA A 1 286 ? 19.720 5.359 -19.756 1.00 34.59 286 ALA A O 1
ATOM 2289 N N . PRO A 1 287 ? 18.176 3.746 -20.121 1.00 37.19 287 PRO A N 1
ATOM 2290 C CA . PRO A 1 287 ? 18.856 2.756 -19.302 1.00 37.19 287 PRO A CA 1
ATOM 2291 C C . PRO A 1 287 ? 20.260 2.515 -19.860 1.00 37.19 287 PRO A C 1
ATOM 2293 O O . PRO A 1 287 ? 20.433 1.995 -20.960 1.00 37.19 287 PRO A O 1
ATOM 2296 N N . SER A 1 288 ? 21.271 2.931 -19.099 1.00 32.38 288 SER A N 1
ATOM 2297 C CA . SER A 1 288 ? 22.657 2.550 -19.339 1.00 32.38 288 SER A CA 1
ATOM 2298 C C . SER A 1 288 ? 22.753 1.035 -19.219 1.00 32.38 288 SER A C 1
ATOM 2300 O O . SER A 1 288 ? 22.237 0.475 -18.252 1.00 32.38 288 SER A O 1
ATOM 2302 N N . GLU A 1 289 ? 23.421 0.385 -20.173 1.00 29.64 289 GLU A N 1
ATOM 2303 C CA . GLU A 1 289 ? 23.704 -1.051 -20.169 1.00 29.64 289 GLU A CA 1
ATOM 2304 C C . GLU A 1 289 ? 24.312 -1.478 -18.825 1.00 29.64 289 GLU A C 1
ATOM 2306 O O . GLU A 1 289 ? 25.513 -1.364 -18.575 1.00 29.64 289 GLU A O 1
ATOM 2311 N N . ILE A 1 290 ? 23.471 -1.974 -17.919 1.00 33.00 290 ILE A N 1
ATOM 2312 C CA . ILE A 1 290 ? 23.945 -2.696 -16.752 1.00 33.00 290 ILE A CA 1
ATOM 2313 C C . ILE A 1 290 ? 24.373 -4.053 -17.291 1.00 33.00 290 ILE A C 1
ATOM 2315 O O . ILE A 1 290 ? 23.535 -4.855 -17.704 1.00 33.00 290 ILE A O 1
ATOM 2319 N N . HIS A 1 291 ? 25.682 -4.306 -17.283 1.00 28.62 291 HIS A N 1
ATOM 2320 C CA . HIS A 1 291 ? 26.254 -5.636 -17.452 1.00 28.62 291 HIS A CA 1
ATOM 2321 C C . HIS A 1 291 ? 25.643 -6.584 -16.409 1.00 28.62 291 HIS A C 1
ATOM 2323 O O . HIS A 1 291 ? 26.148 -6.752 -15.299 1.00 28.62 291 HIS A O 1
ATOM 2329 N N . SER A 1 292 ? 24.517 -7.196 -16.765 1.00 32.94 292 SER A N 1
ATOM 2330 C CA . SER A 1 292 ? 23.925 -8.286 -16.016 1.00 32.94 292 SER A CA 1
ATOM 2331 C C . SER A 1 292 ? 24.771 -9.522 -16.274 1.00 32.94 292 SER A C 1
ATOM 2333 O O . SER A 1 292 ? 24.838 -10.032 -17.392 1.00 32.94 292 SER A O 1
ATOM 2335 N N . THR A 1 293 ? 25.414 -10.026 -15.226 1.00 31.77 293 THR A N 1
ATOM 2336 C CA . THR A 1 293 ? 25.912 -11.399 -15.138 1.00 31.77 293 THR A CA 1
ATOM 2337 C C . THR A 1 293 ? 24.716 -12.360 -15.141 1.00 31.77 293 THR A C 1
ATOM 2339 O O . THR A 1 293 ? 24.357 -12.981 -14.143 1.00 31.77 293 THR A O 1
ATOM 2342 N N . GLN A 1 294 ? 24.067 -12.473 -16.299 1.00 36.97 294 GLN A N 1
ATOM 2343 C CA . GLN A 1 294 ? 22.917 -13.339 -16.551 1.00 36.97 294 GLN A CA 1
ATOM 2344 C C . GLN A 1 294 ? 23.307 -14.833 -16.581 1.00 36.97 294 GLN A C 1
ATOM 2346 O O . GLN A 1 294 ? 22.437 -15.704 -16.568 1.00 36.97 294 GLN A O 1
ATOM 2351 N N . GLU A 1 295 ? 24.605 -15.158 -16.557 1.00 31.44 295 GLU A N 1
ATOM 2352 C CA . GLU A 1 295 ? 25.103 -16.537 -16.637 1.00 31.44 295 GLU A CA 1
ATOM 2353 C C . GLU A 1 295 ? 24.858 -17.391 -15.382 1.00 31.44 295 GLU A C 1
ATOM 2355 O O . GLU A 1 295 ? 24.912 -18.613 -15.473 1.00 31.44 295 GLU A O 1
ATOM 2360 N N . GLN A 1 296 ? 24.495 -16.819 -14.227 1.00 37.44 296 GLN A N 1
ATOM 2361 C CA . GLN A 1 296 ? 24.261 -17.621 -13.012 1.00 37.44 296 GLN A CA 1
ATOM 2362 C C . GLN A 1 296 ? 22.803 -18.062 -12.781 1.00 37.44 296 GLN A C 1
ATOM 2364 O O . GLN A 1 296 ? 22.540 -18.785 -11.823 1.00 37.44 296 GLN A O 1
ATOM 2369 N N . ARG A 1 297 ? 21.841 -17.695 -13.646 1.00 42.97 297 ARG A N 1
ATOM 2370 C CA . ARG A 1 297 ? 20.412 -18.054 -13.468 1.00 42.97 297 ARG A CA 1
ATOM 2371 C C . ARG A 1 297 ? 19.901 -19.227 -14.318 1.00 42.97 297 ARG A C 1
ATOM 2373 O O . ARG A 1 297 ? 18.737 -19.587 -14.187 1.00 42.97 297 ARG A O 1
ATOM 2380 N N . LYS A 1 298 ? 20.730 -19.871 -15.150 1.00 31.11 298 LYS A N 1
ATOM 2381 C CA . LYS A 1 298 ? 20.278 -20.955 -16.057 1.00 31.11 298 LYS A CA 1
ATOM 2382 C C . LYS A 1 298 ? 20.111 -22.355 -15.434 1.00 31.11 298 LYS A C 1
ATOM 2384 O O . LYS A 1 298 ? 19.785 -23.284 -16.161 1.00 31.11 298 LYS A O 1
ATOM 2389 N N . HIS A 1 299 ? 20.238 -22.533 -14.118 1.00 31.75 299 HIS A N 1
ATOM 2390 C CA . HIS A 1 299 ? 20.052 -23.845 -13.474 1.00 31.75 299 HIS A CA 1
ATOM 2391 C C . HIS A 1 299 ? 18.802 -23.932 -12.592 1.00 31.75 299 HIS A C 1
ATOM 2393 O O . HIS A 1 299 ? 18.898 -24.302 -11.433 1.00 31.75 299 HIS A O 1
ATOM 2399 N N . ILE A 1 300 ? 17.620 -23.630 -13.135 1.00 32.84 300 ILE A N 1
ATOM 2400 C CA . ILE A 1 300 ? 16.355 -24.186 -12.619 1.00 32.84 300 ILE A CA 1
ATOM 2401 C C . ILE A 1 300 ? 15.444 -24.476 -13.822 1.00 32.84 300 ILE A C 1
ATOM 2403 O O . ILE A 1 300 ? 14.436 -23.815 -14.046 1.00 32.84 300 ILE A O 1
ATOM 2407 N N . ALA A 1 301 ? 15.840 -25.439 -14.655 1.00 27.58 301 ALA A N 1
ATOM 2408 C CA . ALA A 1 301 ? 14.903 -26.131 -15.533 1.00 27.58 301 ALA A CA 1
ATOM 2409 C C . ALA A 1 301 ? 14.451 -27.395 -14.796 1.00 27.58 301 ALA A C 1
ATOM 2411 O O . ALA A 1 301 ? 15.280 -28.164 -14.312 1.00 27.58 301 ALA A O 1
ATOM 2412 N N . ALA A 1 302 ? 13.137 -27.553 -14.656 1.00 31.16 302 ALA A N 1
ATOM 2413 C CA . ALA A 1 302 ? 12.501 -28.650 -13.947 1.00 31.16 302 ALA A CA 1
ATOM 2414 C C . ALA A 1 302 ? 12.885 -30.012 -14.550 1.00 31.16 302 ALA A C 1
ATOM 2416 O O . ALA A 1 302 ? 12.557 -30.297 -15.702 1.00 31.16 302 ALA A O 1
ATOM 2417 N N . GLU A 1 303 ? 13.532 -30.871 -13.759 1.00 28.91 303 GLU A N 1
ATOM 2418 C CA . GLU A 1 303 ? 13.548 -32.309 -14.031 1.00 28.91 303 GLU A CA 1
ATOM 2419 C C . GLU A 1 303 ? 12.227 -32.948 -13.555 1.00 28.91 303 GLU A C 1
ATOM 2421 O O . GLU A 1 303 ? 11.644 -32.499 -12.560 1.00 28.91 303 GLU A O 1
ATOM 2426 N N . PRO A 1 304 ? 11.724 -33.997 -14.234 1.00 29.98 304 PRO A N 1
ATOM 2427 C CA . PRO A 1 304 ? 10.452 -34.621 -13.892 1.00 29.98 304 PRO A CA 1
ATOM 2428 C C . PRO A 1 304 ? 10.494 -35.270 -12.503 1.00 29.98 304 PRO A C 1
ATOM 2430 O O . PRO A 1 304 ? 11.411 -36.024 -12.176 1.00 29.98 304 PRO A O 1
ATOM 2433 N N . CYS A 1 305 ? 9.453 -35.005 -11.709 1.00 28.56 305 CYS A N 1
ATOM 2434 C CA . CYS A 1 305 ? 9.205 -35.609 -10.401 1.00 28.56 305 CYS A CA 1
ATOM 2435 C C . CYS A 1 305 ? 9.421 -37.132 -10.405 1.00 28.56 305 CYS A C 1
ATOM 2437 O O . CYS A 1 305 ? 8.708 -37.868 -11.090 1.00 28.56 305 CYS A O 1
ATOM 2439 N N . LYS A 1 306 ? 10.337 -37.615 -9.558 1.00 32.75 306 LYS A N 1
ATOM 2440 C CA . LYS A 1 306 ? 10.339 -39.016 -9.113 1.00 32.75 306 LYS A CA 1
ATOM 2441 C C . LYS A 1 306 ? 9.177 -39.235 -8.126 1.00 32.75 306 LYS A C 1
ATOM 2443 O O . LYS A 1 306 ? 8.957 -38.379 -7.267 1.00 32.75 306 LYS A O 1
ATOM 2448 N N . PRO A 1 307 ? 8.429 -40.348 -8.230 1.00 33.31 307 PRO A N 1
ATOM 2449 C CA . PRO A 1 307 ? 7.267 -40.615 -7.384 1.00 33.31 307 PRO A CA 1
ATOM 2450 C C . PRO A 1 307 ? 7.653 -40.867 -5.911 1.00 33.31 307 PRO A C 1
ATOM 2452 O O . PRO A 1 307 ? 8.794 -41.234 -5.620 1.00 33.31 307 PRO A O 1
ATOM 2455 N N . PRO A 1 308 ? 6.714 -40.669 -4.965 1.00 32.66 308 PRO A N 1
ATOM 2456 C CA . PRO A 1 308 ? 7.011 -40.649 -3.537 1.00 32.66 308 PRO A CA 1
ATOM 2457 C C . PRO A 1 308 ? 7.320 -42.054 -3.006 1.00 32.66 308 PRO A C 1
ATOM 2459 O O . PRO A 1 308 ? 6.495 -42.964 -3.093 1.00 32.66 308 PRO A O 1
ATOM 2462 N N . HIS A 1 309 ? 8.497 -42.227 -2.402 1.00 34.12 309 HIS A N 1
ATOM 2463 C CA . HIS A 1 309 ? 8.823 -43.445 -1.664 1.00 34.12 309 HIS A CA 1
ATOM 2464 C C . HIS A 1 309 ? 8.056 -43.499 -0.333 1.00 34.12 309 HIS A C 1
ATOM 2466 O O . HIS A 1 309 ? 8.167 -42.624 0.527 1.00 34.12 309 HIS A O 1
ATOM 2472 N N . CYS A 1 310 ? 7.267 -44.564 -0.208 1.00 30.72 310 CYS A N 1
ATOM 2473 C CA . CYS A 1 310 ? 6.467 -44.969 0.940 1.00 30.72 310 CYS A CA 1
ATOM 2474 C C . CYS A 1 310 ? 7.324 -45.181 2.203 1.00 30.72 310 CYS A C 1
ATOM 2476 O O . CYS A 1 310 ? 8.304 -45.926 2.185 1.00 30.72 310 CYS A O 1
ATOM 2478 N N . LYS A 1 311 ? 6.924 -44.559 3.319 1.00 38.31 311 LYS A N 1
ATOM 2479 C CA . LYS A 1 311 ? 7.462 -44.817 4.662 1.00 38.31 311 LYS A CA 1
ATOM 2480 C C . LYS A 1 311 ? 6.697 -45.969 5.319 1.00 38.31 311 LYS A C 1
ATOM 2482 O O . LYS A 1 311 ? 5.811 -45.700 6.113 1.00 38.31 311 LYS A O 1
ATOM 2487 N N . THR A 1 312 ? 7.057 -47.212 5.007 1.00 38.09 312 THR A N 1
ATOM 2488 C CA . THR A 1 312 ? 6.849 -48.401 5.865 1.00 38.09 312 THR A CA 1
ATOM 2489 C C . THR A 1 312 ? 7.406 -49.621 5.145 1.00 38.09 312 THR A C 1
ATOM 2491 O O . THR A 1 312 ? 6.747 -50.124 4.248 1.00 38.09 312 THR A O 1
ATOM 2494 N N . CYS A 1 313 ? 8.602 -50.067 5.536 1.00 31.16 313 CYS A N 1
ATOM 2495 C CA . CYS A 1 313 ? 9.076 -51.456 5.456 1.00 31.16 313 CYS A CA 1
ATOM 2496 C C . CYS A 1 313 ? 10.325 -51.576 6.350 1.00 31.16 313 CYS A C 1
ATOM 2498 O O . CYS A 1 313 ? 11.459 -51.506 5.887 1.00 31.16 313 CYS A O 1
ATOM 2500 N N . HIS A 1 314 ? 10.096 -51.688 7.661 1.00 32.44 314 HIS A N 1
ATOM 2501 C CA . HIS A 1 314 ? 10.989 -52.430 8.553 1.00 32.44 314 HIS A CA 1
ATOM 2502 C C . HIS A 1 314 ? 10.619 -53.922 8.463 1.00 32.44 314 HIS A C 1
ATOM 2504 O O . HIS A 1 314 ? 9.467 -54.231 8.169 1.00 32.44 314 HIS A O 1
ATOM 2510 N N . THR A 1 315 ? 11.569 -54.798 8.810 1.00 34.03 315 THR A N 1
ATOM 2511 C CA . THR A 1 315 ? 11.513 -56.278 8.922 1.00 34.03 315 THR A CA 1
ATOM 2512 C C . THR A 1 315 ? 11.766 -57.076 7.637 1.00 34.03 315 THR A C 1
ATOM 2514 O O . THR A 1 315 ? 10.840 -57.466 6.939 1.00 34.03 315 THR A O 1
ATOM 2517 N N . GLN A 1 316 ? 13.035 -57.350 7.328 1.00 31.44 316 GLN A N 1
ATOM 2518 C CA . GLN A 1 316 ? 13.774 -58.578 7.683 1.00 31.44 316 GLN A CA 1
ATOM 2519 C C . GLN A 1 316 ? 15.222 -58.458 7.206 1.00 31.44 316 GLN A C 1
ATOM 2521 O O . GLN A 1 316 ? 15.431 -57.870 6.122 1.00 31.44 316 GLN A O 1
#

Radius of gyration: 26.91 Å; chains: 1; bounding box: 55×94×67 Å

pLDDT: mean 72.93, std 18.78, range [27.58, 93.19]

Secondary structure (DSSP, 8-state):
-HHHHHHHHHTT-HHHHHHHHHHHHHHHHHHHH-HHHHHHHHHHGGG--HHHHHHHHHHHHHH--TT--HHHHHHHHHHHHH-HHHHHHHHHHH------SS-HHHHHHHHHHHHHHHHHHHHHHHHTGGG-EEE--SSTTPPPEEE-HHHHTT-EEEGGGS-GGGGSSS---TT-S---TT-----TTS-EEEPTTT--EEEGGG-SSSS-HHHHHHHHHHHHHHHHHHHHHHHH---TTTT-----------PPPP-PPP--HHHHHHHHHHHHHHHHT------------GGGS---PPPP-PPPPPS-----

Sequence (316 aa):
MVRIWIMFTSLKRRHYNKAILVRISMISHWKTQFPEMYNLLKAWIILSDEHPVESTHSIIRAQTRHSDTAAQLVNKVKSIFVSKTKQANFRLNFTPPKHFAFSHGQLKYLKIKSSEFLTTTLEEIIKNQSSTTLHYPKKENGKVKVTMPQLFWNKMMKENILPMSFLSDTPSNENTKCDLPACKVDDDNEDWSVLTGCWHSFHNICMDSAACPLCKEAINKKVEELGNVAKEAILFGNTADLNDADNEDEEVAMENCPIVPTTNDDQISESVTEMKARITNLAPSAPSEIHSTQEQRKHIAAEPCKPPHCKTCHTQ

Foldseek 3Di:
DVLVLLLCVLLVVPVVNLVVLVVVVVLVCCVPPPVPVNVVCVVCVVLDDPVLVVVLVVVLVVQDDPPDDPVRSVVSSCVCVVDPVSVVVSCCSSCPPPPPPDDPLLVLLVVLVVLVVVLVLVVVCLVPVVVKDWDDDPDPPDFIWIARCSPPVRDTHGCSVDACLSVFPQRADPVDQASDPPDPDPDPPQDKDQQPRRRGIHRPVVDPDSDDPRCVVVVVVSSVVSVVVSVCCVPVVDPPPVPPPPPPPPPPDPDPDPDGDGDDPVVSVVSVVVSVVSVVPDDRDDDDDDPPPPVVPPPDDDDDDDDDDDPDDDDD

Organism: Paramuricea clavata (NCBI:txid317549)